Protein AF-A0A7S2NNR1-F1 (afdb_monomer)

Sequence (194 aa):
HLSPTRCEIALSDMRTTMRLRQFARAMSTKPAVKPACPNFSSGPCAKRPGYSLEGLKDAPLGRSHRAKVGKAKLSGAIDQTRALLETNGLPSDYLIGIVPASDTGAVEMAMWSLLGPKPVTVVHFEAFGTDWHTDITKQLKLTDVTELKGDYGVLPDLDKIDWSNDVVFTYNGTTAGVRCPASWSPPADRTGLA

pLDDT: mean 87.61, std 19.36, range [28.7, 98.62]

Foldseek 3Di:
DDDDDDDDDDPPDPPVVVPVPPVPPPPPPDPPDDDPDPFPDPPPGDDDPPDDCVVCPLPPPPDDCPDPSNVVVVVVVQVVVCVVCVVVPDDPPDGDDDDPDPPVVVVVVCCVPPPDPFAEEQFDQADPSVVVVCCVCPVVVRPRYHYQYDHNLGGGDPVPDDLQHAYHYDQARPRRRDGDPPPDDPDPPRNHHD

Mean predicted aligned error: 9.46 Å

Nearest PDB structures (foldseek):
  2fyf-assembly1_B  TM=8.161E-01  e=1.064E-02  Mycobacterium tuberculosis H37Rv
  5t4q-assembly1_D  TM=4.978E-01  e=5.416E+00  Escherichia coli
  8p6f-assembly1_A  TM=2.565E-01  e=8.531E+00  Flavobacterium johnsoniae

InterPro domains:
  IPR015421 Pyridoxal phosphate-dependent transferase, major domain [G3DSA:3.40.640.10] (51-191)
  IPR015424 Pyridoxal phosphate-dependent transferase [SSF53383] (35-182)

Radius of gyration: 25.13 Å; Cα contacts (8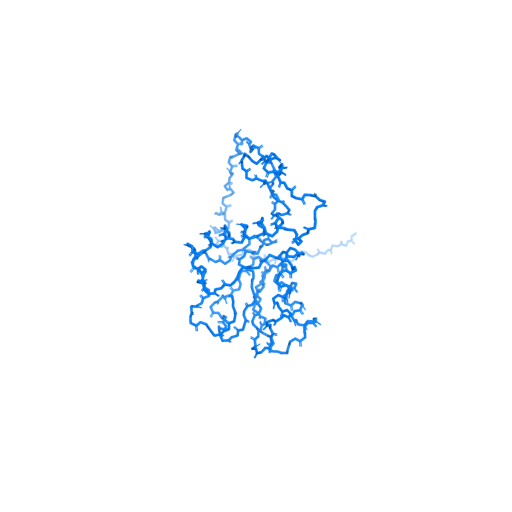 Å, |Δi|>4): 177; chains: 1; bounding box: 56×39×82 Å

Structure (mmCIF, N/CA/C/O backbone):
data_AF-A0A7S2NNR1-F1
#
_entry.id   AF-A0A7S2NNR1-F1
#
loop_
_atom_site.group_PDB
_atom_site.id
_atom_site.type_symbol
_atom_site.label_atom_id
_atom_site.label_alt_id
_atom_site.label_comp_id
_atom_site.label_asym_id
_atom_site.label_entity_id
_atom_site.label_seq_id
_atom_site.pdbx_PDB_ins_code
_atom_site.Cartn_x
_atom_site.Cartn_y
_atom_site.Cartn_z
_atom_site.occupancy
_atom_site.B_iso_or_equiv
_atom_site.auth_seq_id
_atom_site.auth_comp_id
_atom_site.auth_asym_id
_atom_site.auth_atom_id
_atom_site.pdbx_PDB_model_num
ATOM 1 N N . HIS A 1 1 ? 38.189 7.801 52.717 1.00 40.22 1 HIS A N 1
ATOM 2 C CA . HIS A 1 1 ? 37.258 6.884 53.399 1.00 40.22 1 HIS A CA 1
ATOM 3 C C . HIS A 1 1 ? 35.839 7.357 53.174 1.00 40.22 1 HIS A C 1
ATOM 5 O O . HIS A 1 1 ? 35.490 8.361 53.763 1.00 40.22 1 HIS A O 1
ATOM 11 N N . LEU A 1 2 ? 35.068 6.674 52.328 1.00 30.20 2 LEU A N 1
ATOM 12 C CA . LEU A 1 2 ? 33.602 6.615 52.351 1.00 30.20 2 LEU A CA 1
ATOM 13 C C . LEU A 1 2 ? 33.228 5.385 51.507 1.00 30.20 2 LEU A C 1
ATOM 15 O O . LEU A 1 2 ? 33.624 5.283 50.349 1.00 30.20 2 LEU A O 1
ATOM 19 N N . SER A 1 3 ? 32.566 4.420 52.137 1.00 35.34 3 SER A N 1
ATOM 20 C CA . SER A 1 3 ? 32.086 3.167 51.548 1.00 35.34 3 SER A CA 1
ATOM 21 C C . SER A 1 3 ? 30.563 3.239 51.445 1.00 35.34 3 SER A C 1
ATOM 23 O O . SER A 1 3 ? 29.951 3.695 52.413 1.00 35.34 3 SER A O 1
ATOM 25 N N . PRO A 1 4 ? 29.946 2.694 50.387 1.00 38.25 4 PRO A N 1
ATOM 26 C CA . PRO A 1 4 ? 28.565 2.251 50.435 1.00 38.25 4 PRO A CA 1
ATOM 27 C C . PRO A 1 4 ? 28.487 0.716 50.367 1.00 38.25 4 PRO A C 1
ATOM 29 O O . PRO A 1 4 ? 28.806 0.082 49.365 1.00 38.25 4 PRO A O 1
ATOM 32 N N . THR A 1 5 ? 28.095 0.149 51.504 1.00 34.19 5 THR A N 1
ATOM 33 C CA . THR A 1 5 ? 27.099 -0.915 51.695 1.00 34.19 5 THR A CA 1
ATOM 34 C C . THR A 1 5 ? 26.844 -1.876 50.521 1.00 34.19 5 THR A C 1
ATOM 36 O O . THR A 1 5 ? 26.094 -1.577 49.593 1.00 34.19 5 THR A O 1
ATOM 39 N N . ARG A 1 6 ? 27.376 -3.101 50.632 1.00 32.47 6 ARG A N 1
ATOM 40 C CA . ARG A 1 6 ? 26.821 -4.292 49.968 1.00 32.47 6 ARG A CA 1
ATOM 41 C C . ARG A 1 6 ? 25.560 -4.722 50.718 1.00 32.47 6 ARG A C 1
ATOM 43 O O . ARG A 1 6 ? 25.624 -4.960 51.919 1.00 32.47 6 ARG A O 1
ATOM 50 N N . CYS A 1 7 ? 24.449 -4.863 50.003 1.00 28.70 7 CYS A N 1
ATOM 51 C CA . CYS A 1 7 ? 23.300 -5.639 50.452 1.00 28.70 7 CYS A CA 1
ATOM 52 C C . CYS A 1 7 ? 23.275 -6.917 49.606 1.00 28.70 7 CYS A C 1
ATOM 54 O O . CYS A 1 7 ? 23.094 -6.863 48.390 1.00 28.70 7 CYS A O 1
ATOM 56 N N . GLU A 1 8 ? 23.578 -8.046 50.242 1.00 32.75 8 GLU A N 1
ATOM 57 C CA . GLU A 1 8 ? 23.447 -9.381 49.666 1.00 32.75 8 GLU A CA 1
ATOM 58 C C . GLU A 1 8 ? 21.962 -9.719 49.509 1.00 32.75 8 GLU A C 1
ATOM 60 O O . GLU A 1 8 ? 21.205 -9.668 50.476 1.00 32.75 8 GLU A O 1
ATOM 65 N N . ILE A 1 9 ? 21.550 -10.109 48.301 1.00 35.28 9 ILE A N 1
ATOM 66 C CA . ILE A 1 9 ? 20.326 -10.886 48.101 1.00 35.28 9 ILE A CA 1
ATOM 67 C C . ILE A 1 9 ? 20.762 -12.314 47.793 1.00 35.28 9 ILE A C 1
ATOM 69 O O . ILE A 1 9 ? 21.506 -12.574 46.846 1.00 35.28 9 ILE A O 1
ATOM 73 N N . ALA A 1 10 ? 20.320 -13.218 48.661 1.00 32.12 10 ALA A N 1
ATOM 74 C CA . ALA A 1 10 ? 20.617 -14.635 48.657 1.00 32.12 10 ALA A CA 1
ATOM 75 C C . ALA A 1 10 ? 20.202 -15.310 47.338 1.00 32.12 10 ALA A C 1
ATOM 77 O O . ALA A 1 10 ? 19.033 -15.316 46.951 1.00 32.12 10 ALA A O 1
ATOM 78 N N . LEU A 1 11 ? 21.172 -15.946 46.679 1.00 37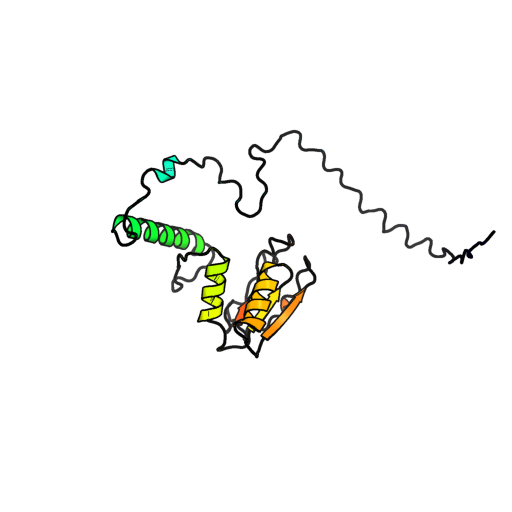.84 11 LEU A N 1
ATOM 79 C CA . LEU A 1 11 ? 20.944 -16.916 45.612 1.00 37.84 11 LEU A CA 1
ATOM 80 C C . LEU A 1 11 ? 20.417 -18.213 46.234 1.00 37.84 11 LEU A C 1
ATOM 82 O O . LEU A 1 11 ? 21.189 -19.062 46.673 1.00 37.84 11 LEU A O 1
ATOM 86 N N . SER A 1 12 ? 19.098 -18.373 46.254 1.00 42.34 12 SER A N 1
ATOM 87 C CA . SER A 1 12 ? 18.458 -19.658 46.536 1.00 42.34 12 SER A CA 1
ATOM 88 C C . SER A 1 12 ? 17.376 -19.952 45.503 1.00 42.34 12 SER A C 1
ATOM 90 O O . SER A 1 12 ? 16.194 -19.898 45.794 1.00 42.34 12 SER A O 1
ATOM 92 N N . ASP A 1 13 ? 17.795 -20.277 44.277 1.00 40.53 13 ASP A N 1
ATOM 93 C CA . ASP A 1 13 ? 17.026 -21.212 43.448 1.00 40.53 13 ASP A CA 1
ATOM 94 C C . ASP A 1 13 ? 17.911 -21.862 42.372 1.00 40.53 13 ASP A C 1
ATOM 96 O O . ASP A 1 13 ? 18.071 -21.392 41.242 1.00 40.53 13 ASP A O 1
ATOM 100 N N . MET A 1 14 ? 18.551 -22.966 42.751 1.00 44.62 14 MET A N 1
ATOM 101 C CA . MET A 1 14 ? 19.492 -23.719 41.921 1.00 44.62 14 MET A CA 1
ATOM 102 C C . MET A 1 14 ? 18.784 -24.677 40.939 1.00 44.62 14 MET A C 1
ATOM 104 O O . MET A 1 14 ? 19.370 -25.670 40.511 1.00 44.62 14 MET A O 1
ATOM 108 N N . ARG A 1 15 ? 17.516 -24.409 40.584 1.00 44.28 15 ARG A N 1
ATOM 109 C CA . ARG A 1 15 ? 16.765 -25.154 39.551 1.00 44.28 15 ARG A CA 1
ATOM 110 C C . ARG A 1 15 ? 16.333 -24.305 38.353 1.00 44.28 15 ARG A C 1
ATOM 112 O O . ARG A 1 15 ? 15.965 -24.865 37.323 1.00 44.28 15 ARG A O 1
ATOM 119 N N . THR A 1 16 ? 16.501 -22.985 38.413 1.00 41.78 16 THR A N 1
ATOM 120 C CA . THR A 1 16 ? 16.115 -22.061 37.324 1.00 41.78 16 THR A CA 1
ATOM 121 C C . THR A 1 16 ? 17.282 -21.724 36.377 1.00 41.78 16 THR A C 1
ATOM 123 O O . THR A 1 16 ? 17.090 -21.229 35.268 1.00 41.78 16 THR A O 1
ATOM 126 N N . THR A 1 17 ? 18.515 -22.096 36.728 1.00 40.12 17 THR A N 1
ATOM 127 C CA . THR A 1 17 ? 19.727 -21.864 35.914 1.00 40.12 17 THR A CA 1
ATOM 128 C C . THR A 1 17 ? 19.999 -22.921 34.834 1.00 40.12 17 THR A C 1
ATOM 130 O O . THR A 1 17 ? 20.913 -22.742 34.027 1.00 40.12 17 THR A O 1
ATOM 133 N N . MET A 1 18 ? 19.193 -23.987 34.744 1.00 38.66 18 MET A N 1
ATOM 134 C CA . MET A 1 18 ? 19.355 -25.056 33.740 1.00 38.66 18 MET A CA 1
ATOM 135 C C . MET A 1 18 ? 18.470 -24.926 32.489 1.00 38.66 18 MET A C 1
ATOM 137 O O . MET A 1 18 ? 18.577 -25.759 31.595 1.00 38.66 18 MET A O 1
ATOM 141 N N . ARG A 1 19 ? 17.643 -23.877 32.364 1.00 41.69 19 ARG A N 1
ATOM 142 C CA . ARG A 1 19 ? 16.856 -23.603 31.137 1.00 41.69 19 ARG A CA 1
ATOM 143 C C . ARG A 1 19 ? 17.275 -22.358 30.354 1.00 41.69 19 ARG A C 1
ATOM 145 O O . ARG A 1 19 ? 16.713 -22.091 29.302 1.00 41.69 19 ARG A O 1
ATOM 152 N N . LEU A 1 20 ? 18.304 -21.643 30.807 1.00 41.06 20 LEU A N 1
ATOM 153 C CA . LEU A 1 20 ? 18.882 -20.488 30.099 1.00 41.06 20 LEU A CA 1
ATOM 154 C C . LEU A 1 20 ? 20.186 -20.818 29.346 1.00 41.06 20 LEU A C 1
ATOM 156 O O . LEU A 1 20 ? 20.790 -19.940 28.739 1.00 41.06 20 LEU A O 1
ATOM 160 N N . ARG A 1 21 ? 20.620 -22.087 29.338 1.00 41.78 21 ARG A N 1
ATOM 161 C CA . ARG A 1 21 ? 21.845 -22.549 28.650 1.00 41.78 21 ARG A CA 1
ATOM 162 C C . ARG A 1 21 ? 21.606 -23.295 27.332 1.00 41.78 21 ARG A C 1
ATOM 164 O O . ARG A 1 21 ? 22.546 -23.871 26.795 1.00 41.78 21 ARG A O 1
ATOM 171 N N . GLN A 1 22 ? 20.384 -23.283 26.797 1.00 43.44 22 GLN A N 1
ATOM 172 C CA . GLN A 1 22 ? 20.046 -24.028 25.577 1.00 43.44 22 GLN A CA 1
ATOM 173 C C . GLN A 1 22 ? 19.508 -23.158 24.435 1.00 43.44 22 GLN A C 1
ATOM 175 O O . GLN A 1 22 ? 18.863 -23.657 23.527 1.00 43.44 22 GLN A O 1
ATOM 180 N N . PHE A 1 23 ? 19.865 -21.874 24.405 1.00 47.47 23 PHE A N 1
ATOM 181 C CA . PHE A 1 23 ? 20.085 -21.203 23.124 1.00 47.47 23 PHE A CA 1
ATOM 182 C C . PHE A 1 23 ? 21.564 -21.349 22.795 1.00 47.47 23 PHE A C 1
ATOM 184 O O . PHE A 1 23 ? 22.354 -20.409 22.885 1.00 47.47 23 PHE A O 1
ATOM 191 N N . ALA A 1 24 ? 21.958 -22.587 22.485 1.00 48.81 24 ALA A N 1
ATOM 192 C CA . ALA A 1 24 ? 23.220 -22.826 21.818 1.00 48.81 24 ALA A CA 1
ATOM 193 C C . ALA A 1 24 ? 23.221 -21.931 20.579 1.00 48.81 24 ALA A C 1
ATOM 195 O O . ALA A 1 24 ? 22.395 -22.090 19.682 1.00 48.81 24 ALA A O 1
ATOM 196 N N . ARG A 1 25 ? 24.120 -20.948 20.586 1.00 49.81 25 ARG A N 1
ATOM 197 C CA . ARG A 1 25 ? 24.545 -20.175 19.428 1.00 49.81 25 ARG A CA 1
ATOM 198 C C . ARG A 1 25 ? 24.821 -21.190 18.326 1.00 49.81 25 ARG A C 1
ATOM 200 O O . ARG A 1 25 ? 25.885 -21.805 18.324 1.00 49.81 25 ARG A O 1
ATOM 207 N N . ALA A 1 26 ? 23.854 -21.418 17.442 1.00 55.38 26 ALA A N 1
ATOM 208 C CA . ALA A 1 26 ? 24.098 -22.138 16.211 1.00 55.38 26 ALA A CA 1
ATOM 209 C C . ALA A 1 26 ? 25.140 -21.289 15.488 1.00 55.38 26 ALA A C 1
ATOM 211 O O . ALA A 1 26 ? 24.827 -20.239 14.926 1.00 55.38 26 ALA A O 1
ATOM 212 N N . MET A 1 27 ? 26.412 -21.665 15.620 1.00 54.66 27 MET A N 1
ATOM 213 C CA . MET A 1 27 ? 27.475 -21.098 14.816 1.00 54.66 27 MET A CA 1
ATOM 214 C C . MET A 1 27 ? 27.188 -21.569 13.400 1.00 54.66 27 MET A C 1
ATOM 216 O O . MET A 1 27 ? 27.673 -22.613 12.976 1.00 54.66 27 MET A O 1
ATOM 220 N N . SER A 1 28 ? 26.329 -20.829 12.700 1.00 68.25 28 SER A N 1
ATOM 221 C CA . SER A 1 28 ? 26.152 -20.977 11.269 1.00 68.25 28 SER A CA 1
ATOM 222 C C . SER A 1 28 ? 27.544 -20.860 10.673 1.00 68.25 28 SER A C 1
ATOM 224 O O . SER A 1 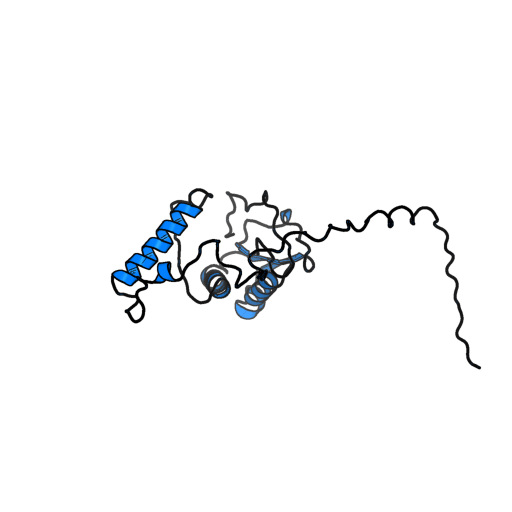28 ? 28.167 -19.797 10.744 1.00 68.25 28 SER A O 1
ATOM 226 N N . THR A 1 29 ? 28.068 -21.967 10.152 1.00 81.50 29 THR A N 1
ATOM 227 C CA . THR A 1 29 ? 29.344 -21.973 9.447 1.00 81.50 29 THR A CA 1
ATOM 228 C C . THR A 1 29 ? 29.270 -20.901 8.374 1.00 81.50 29 THR A C 1
ATOM 230 O O . THR A 1 29 ? 28.302 -20.865 7.608 1.00 81.50 29 THR A O 1
ATOM 233 N N . LYS A 1 30 ? 30.251 -19.993 8.352 1.00 83.56 30 LYS A N 1
ATOM 234 C CA . LYS A 1 30 ? 30.307 -18.934 7.345 1.00 83.56 30 LYS A CA 1
ATOM 235 C C . LYS A 1 30 ? 30.158 -19.583 5.963 1.00 83.56 30 LYS A C 1
ATOM 237 O O . LYS A 1 30 ? 30.928 -20.503 5.677 1.00 83.56 30 LYS A O 1
ATOM 242 N N . PRO A 1 31 ? 29.214 -19.132 5.117 1.00 85.62 31 PRO A N 1
ATOM 243 C CA . PRO A 1 31 ? 29.076 -19.676 3.776 1.00 85.62 31 PRO A CA 1
ATOM 244 C C . PRO A 1 31 ? 30.421 -19.626 3.046 1.00 85.62 31 PRO A C 1
ATOM 246 O O . PRO A 1 31 ? 31.052 -18.568 2.971 1.00 85.62 31 PRO A O 1
ATOM 249 N N . ALA A 1 32 ? 30.874 -20.773 2.537 1.00 92.44 32 ALA A N 1
ATOM 250 C CA . ALA A 1 32 ? 32.116 -20.856 1.766 1.00 92.44 32 ALA A CA 1
ATOM 251 C C . ALA A 1 32 ? 31.996 -20.105 0.427 1.00 92.44 32 ALA A C 1
ATOM 253 O O . ALA A 1 32 ? 32.984 -19.598 -0.101 1.00 92.44 32 ALA A O 1
ATOM 254 N N . VAL A 1 33 ? 30.770 -19.997 -0.093 1.00 92.44 33 VAL A N 1
ATOM 255 C CA . VAL A 1 33 ? 30.440 -19.308 -1.341 1.00 92.44 33 VAL A CA 1
ATOM 256 C C . VAL A 1 33 ? 29.853 -17.938 -1.023 1.00 92.44 33 VAL A C 1
ATOM 258 O O . VAL A 1 33 ? 28.894 -17.818 -0.259 1.00 92.44 33 VAL A O 1
ATOM 261 N N . LYS A 1 34 ? 30.434 -16.891 -1.615 1.00 91.25 34 LYS A N 1
ATOM 262 C CA . LYS A 1 34 ? 29.883 -15.537 -1.535 1.00 91.25 34 LYS A CA 1
ATOM 263 C C . LYS A 1 34 ? 28.648 -15.409 -2.438 1.00 91.25 34 LYS A C 1
ATOM 265 O O . LYS A 1 34 ? 28.621 -16.011 -3.510 1.00 91.25 34 LYS A O 1
ATOM 270 N N . PRO A 1 35 ? 27.659 -14.590 -2.051 1.00 90.69 35 PRO A N 1
ATOM 271 C CA . PRO A 1 35 ? 26.533 -14.260 -2.917 1.00 90.69 35 PRO A CA 1
ATOM 272 C C . PRO A 1 35 ? 27.028 -13.554 -4.188 1.00 90.69 35 PRO A C 1
ATOM 274 O O . PRO A 1 35 ? 27.923 -12.711 -4.124 1.00 90.69 35 PRO A O 1
ATOM 277 N N . ALA A 1 36 ? 26.416 -13.861 -5.334 1.00 91.44 36 ALA A N 1
ATOM 278 C CA . ALA A 1 36 ? 26.745 -13.212 -6.607 1.00 91.44 36 ALA A CA 1
ATOM 279 C C . ALA A 1 36 ? 26.405 -11.707 -6.613 1.00 91.44 36 ALA A C 1
ATOM 281 O O . ALA A 1 36 ? 27.041 -10.929 -7.318 1.00 91.44 36 ALA A O 1
ATOM 282 N N . CYS A 1 37 ? 25.422 -11.290 -5.808 1.00 91.44 37 CYS A N 1
ATOM 283 C CA . CYS A 1 37 ? 25.040 -9.897 -5.604 1.00 91.44 37 CYS A CA 1
ATOM 284 C C . CYS A 1 37 ? 24.921 -9.620 -4.094 1.00 91.44 37 CYS A C 1
ATOM 286 O O . CYS A 1 37 ? 24.098 -10.261 -3.441 1.00 91.44 37 CYS A O 1
ATOM 288 N N . PRO A 1 38 ? 25.712 -8.693 -3.519 1.00 91.44 38 PRO A N 1
ATOM 289 C CA . PRO A 1 38 ? 25.688 -8.394 -2.085 1.00 91.44 38 PRO A CA 1
ATOM 290 C C . PRO A 1 38 ? 24.636 -7.336 -1.686 1.00 91.44 38 PRO A C 1
ATOM 292 O O . PRO A 1 38 ? 24.727 -6.763 -0.603 1.00 91.44 38 PRO A O 1
ATOM 295 N N . ASN A 1 39 ? 23.656 -7.040 -2.546 1.00 94.25 39 ASN A N 1
ATOM 296 C CA . ASN A 1 39 ? 22.649 -6.004 -2.299 1.00 94.25 39 ASN A CA 1
ATOM 297 C C . ASN A 1 39 ? 21.438 -6.595 -1.560 1.00 94.25 39 ASN A C 1
ATOM 299 O O . ASN A 1 39 ? 20.517 -7.114 -2.190 1.00 94.25 39 ASN A O 1
ATOM 303 N N . PHE A 1 40 ? 21.448 -6.502 -0.228 1.00 92.81 40 PHE A N 1
ATOM 304 C CA . PHE A 1 40 ? 20.441 -7.093 0.670 1.00 92.81 40 PHE A CA 1
ATOM 305 C C . PHE A 1 40 ? 19.399 -6.102 1.209 1.00 92.81 40 PHE A C 1
ATOM 307 O O . PHE A 1 40 ? 18.702 -6.405 2.173 1.00 92.81 40 PHE A O 1
ATOM 314 N N . SER A 1 41 ? 19.304 -4.903 0.637 1.00 94.56 41 SER A N 1
ATOM 315 C CA . SER A 1 41 ? 18.305 -3.912 1.039 1.00 94.56 41 SER A CA 1
ATOM 316 C C . SER A 1 41 ? 16.886 -4.361 0.679 1.00 94.56 41 SER A C 1
ATOM 318 O O . SER A 1 41 ? 16.659 -4.968 -0.368 1.00 94.56 41 SER A O 1
ATOM 320 N N . SER A 1 42 ? 15.917 -3.997 1.520 1.00 91.75 42 SER A N 1
ATOM 321 C CA . SER A 1 42 ? 14.494 -4.316 1.326 1.00 91.75 42 SER A CA 1
ATOM 322 C C . SER A 1 42 ? 13.767 -3.372 0.357 1.00 91.75 42 SER A C 1
ATOM 324 O O . SER A 1 42 ? 12.584 -3.555 0.099 1.00 91.75 42 SER A O 1
ATOM 326 N N . GLY A 1 43 ? 14.455 -2.366 -0.191 1.00 90.62 43 GLY A N 1
ATOM 327 C CA . GLY A 1 43 ? 13.877 -1.384 -1.108 1.00 90.62 43 GLY A CA 1
ATOM 328 C C . GLY A 1 43 ? 14.742 -0.122 -1.231 1.00 90.62 43 GLY A C 1
ATOM 329 O O . GLY A 1 43 ? 14.990 0.525 -0.217 1.00 90.62 43 GLY A O 1
ATOM 330 N N . PRO A 1 44 ? 15.213 0.252 -2.438 1.00 93.69 44 PRO A N 1
ATOM 331 C CA . PRO A 1 44 ? 15.353 -0.597 -3.626 1.00 93.69 44 PRO A CA 1
ATOM 332 C C . PRO A 1 44 ? 16.158 -1.871 -3.320 1.00 93.69 44 PRO A C 1
ATOM 334 O O . PRO A 1 44 ? 17.017 -1.851 -2.446 1.00 93.69 44 PRO A O 1
ATOM 337 N N . CYS A 1 45 ? 15.908 -2.968 -4.036 1.00 93.19 45 CYS A N 1
ATOM 338 C CA . CYS A 1 45 ? 16.585 -4.258 -3.843 1.00 93.19 45 CYS A CA 1
ATOM 339 C C . CYS A 1 45 ? 17.268 -4.752 -5.133 1.00 93.19 45 CYS A C 1
ATOM 341 O O . CYS A 1 45 ? 17.140 -4.141 -6.202 1.00 93.19 45 CYS A O 1
ATOM 343 N N . ALA A 1 46 ? 18.021 -5.855 -5.038 1.00 95.00 46 ALA A N 1
ATOM 344 C CA . ALA A 1 46 ? 18.656 -6.482 -6.195 1.00 95.00 46 ALA A CA 1
ATOM 345 C C . ALA A 1 46 ? 17.624 -6.807 -7.293 1.00 95.00 46 ALA A C 1
ATOM 347 O O . ALA A 1 46 ? 16.561 -7.368 -7.032 1.00 95.00 46 ALA A O 1
ATOM 348 N N . LYS A 1 47 ? 17.940 -6.471 -8.550 1.00 93.38 47 LYS A N 1
ATOM 349 C CA . LYS A 1 47 ? 17.111 -6.876 -9.695 1.00 93.38 47 LYS A CA 1
ATOM 350 C C . LYS A 1 47 ? 17.174 -8.396 -9.881 1.00 93.38 47 LYS A C 1
ATOM 352 O O . LYS A 1 47 ? 18.148 -9.035 -9.488 1.00 93.38 47 LYS A O 1
ATOM 357 N N . ARG A 1 48 ? 16.148 -8.963 -10.529 1.00 93.06 48 ARG A N 1
ATOM 358 C CA . ARG A 1 48 ? 16.112 -10.394 -10.872 1.00 93.06 48 ARG A CA 1
ATOM 359 C C . ARG A 1 48 ? 17.376 -10.818 -11.647 1.00 93.06 48 ARG A C 1
ATOM 361 O O . ARG A 1 48 ? 17.885 -10.013 -12.436 1.00 93.06 48 ARG A O 1
ATOM 368 N N . PRO A 1 49 ? 17.850 -12.067 -11.500 1.00 92.75 49 PRO A N 1
ATOM 369 C CA . PRO A 1 49 ? 18.935 -12.594 -12.324 1.00 92.75 49 PRO A CA 1
ATOM 370 C C . PRO A 1 49 ? 18.671 -12.396 -13.825 1.00 92.75 49 PRO A C 1
ATOM 372 O O . PRO A 1 49 ? 17.542 -12.553 -14.291 1.00 92.75 49 PRO A O 1
ATOM 375 N N . GLY A 1 50 ? 19.706 -12.014 -14.577 1.00 92.38 50 GLY A N 1
ATOM 376 C CA . GLY A 1 50 ? 19.601 -11.756 -16.019 1.00 92.38 50 GLY A CA 1
ATOM 377 C C . GLY A 1 50 ? 18.927 -10.431 -16.404 1.00 92.38 50 GLY A C 1
ATOM 378 O O . GLY A 1 50 ? 18.660 -10.208 -17.582 1.00 92.38 50 GLY A O 1
ATOM 379 N N . TYR A 1 51 ? 18.639 -9.537 -15.451 1.00 93.56 51 TYR A N 1
ATOM 380 C CA . TYR A 1 51 ? 18.165 -8.189 -15.772 1.00 93.56 51 TYR A CA 1
ATOM 381 C C . TYR A 1 51 ? 19.180 -7.429 -16.648 1.00 93.56 51 TYR A C 1
ATOM 383 O O . TYR A 1 51 ? 20.366 -7.380 -16.330 1.00 93.56 51 TYR A O 1
ATOM 391 N N . SER A 1 52 ? 18.699 -6.798 -17.723 1.00 94.81 52 SER A N 1
ATOM 392 C CA . SER A 1 52 ? 19.493 -5.986 -18.653 1.00 94.81 52 SER A CA 1
ATOM 393 C C . SER A 1 52 ? 18.726 -4.731 -19.070 1.00 94.81 52 SER A C 1
ATOM 395 O O . SER A 1 52 ? 17.498 -4.761 -19.201 1.00 94.81 52 SER A O 1
ATOM 397 N N . LEU A 1 53 ? 19.453 -3.636 -19.315 1.00 95.56 53 LEU A N 1
ATOM 398 C CA . LEU A 1 53 ? 18.891 -2.387 -19.841 1.00 95.56 53 LEU A CA 1
ATOM 399 C C . LEU A 1 53 ? 18.390 -2.521 -21.282 1.00 95.56 53 LEU A C 1
ATOM 401 O O . LEU A 1 53 ? 17.552 -1.727 -21.695 1.00 95.56 53 LEU A O 1
ATOM 405 N N . GLU A 1 54 ? 18.803 -3.560 -22.010 1.00 95.81 54 GLU A N 1
ATOM 406 C CA . GLU A 1 54 ? 18.270 -3.876 -23.342 1.00 95.81 54 GLU A CA 1
ATOM 407 C C . GLU A 1 54 ? 16.744 -4.049 -23.336 1.00 95.81 54 GLU A C 1
ATOM 409 O O . GLU A 1 54 ? 16.069 -3.718 -24.309 1.00 95.81 54 GLU A O 1
ATOM 414 N N . GLY A 1 55 ? 16.164 -4.487 -22.210 1.00 91.62 55 GLY A N 1
ATOM 415 C CA . GLY A 1 55 ? 14.709 -4.555 -22.041 1.00 91.62 55 GLY A CA 1
ATOM 416 C C . GLY A 1 55 ? 14.007 -3.188 -22.075 1.00 91.62 55 GLY A C 1
ATOM 417 O O . GLY A 1 55 ? 12.787 -3.130 -22.209 1.00 91.62 55 GLY A O 1
ATOM 418 N N . LEU A 1 56 ? 14.759 -2.089 -21.965 1.00 93.62 56 LEU A N 1
ATOM 419 C CA . LEU A 1 56 ? 14.261 -0.714 -22.001 1.00 93.62 56 LEU A CA 1
ATOM 420 C C . LEU A 1 56 ? 14.484 -0.026 -23.356 1.00 93.62 56 LEU A C 1
ATOM 422 O O . LEU A 1 56 ? 14.091 1.129 -23.497 1.00 93.62 56 LEU A O 1
ATOM 426 N N . LYS A 1 57 ? 15.061 -0.705 -24.359 1.00 94.81 57 LYS A N 1
ATOM 427 C CA . LYS A 1 57 ? 15.374 -0.105 -25.672 1.00 94.81 57 LYS A CA 1
ATOM 428 C C . LYS A 1 57 ? 14.160 0.524 -26.369 1.00 94.81 57 LYS A C 1
ATOM 430 O O . LYS A 1 57 ? 14.274 1.569 -26.995 1.00 94.81 57 LYS A O 1
ATOM 435 N N . ASP A 1 58 ? 12.981 -0.073 -26.183 1.00 92.75 58 ASP A N 1
ATOM 436 C CA . ASP A 1 58 ? 11.718 0.389 -26.768 1.00 92.75 58 ASP A CA 1
ATOM 437 C C . ASP A 1 58 ? 10.919 1.276 -25.795 1.00 92.75 58 ASP A C 1
ATOM 439 O O . ASP A 1 58 ? 9.691 1.376 -25.895 1.00 92.75 58 ASP A O 1
ATOM 443 N N . ALA A 1 59 ? 11.555 1.845 -24.766 1.00 94.56 59 ALA A N 1
ATOM 444 C CA . ALA A 1 59 ? 10.891 2.748 -23.833 1.00 94.56 59 ALA A CA 1
ATOM 445 C C . ALA A 1 59 ? 10.464 4.043 -24.557 1.00 94.56 59 ALA A C 1
ATOM 447 O O . ALA A 1 59 ? 11.268 4.644 -25.268 1.00 94.56 59 ALA A O 1
ATOM 448 N N . PRO A 1 60 ? 9.220 4.526 -24.371 1.00 95.00 60 PRO A N 1
ATOM 449 C CA . PRO A 1 60 ? 8.712 5.721 -25.043 1.00 95.00 60 PRO A CA 1
ATOM 450 C C . PRO A 1 60 ? 9.209 7.004 -24.351 1.00 95.00 60 PRO A C 1
ATOM 452 O O . PRO A 1 60 ? 8.415 7.860 -23.958 1.00 95.00 60 PRO A O 1
ATOM 455 N N . LEU A 1 61 ? 10.526 7.127 -24.167 1.00 94.62 61 LEU A N 1
ATOM 456 C CA . LEU A 1 61 ? 11.159 8.270 -23.510 1.00 94.62 61 LEU A CA 1
ATOM 457 C C . LEU A 1 61 ? 10.905 9.557 -24.307 1.00 94.62 61 LEU A C 1
ATOM 459 O O . LEU A 1 61 ? 10.905 9.555 -25.537 1.00 94.62 61 LEU A O 1
ATOM 463 N N . GLY A 1 62 ? 10.639 10.659 -23.601 1.00 95.00 62 GLY A N 1
ATOM 464 C CA . GLY A 1 62 ? 10.352 11.961 -24.219 1.00 95.00 62 GLY A CA 1
ATOM 465 C C . GLY A 1 62 ? 9.037 12.029 -25.012 1.00 95.00 62 GLY A C 1
ATOM 466 O O . GLY A 1 62 ? 8.775 13.024 -25.685 1.00 95.00 62 GLY A O 1
ATOM 467 N N . ARG A 1 63 ? 8.190 10.992 -24.963 1.00 95.12 63 ARG A N 1
ATOM 468 C CA . ARG A 1 63 ? 6.877 10.979 -25.623 1.00 95.12 63 ARG A CA 1
ATOM 469 C C . ARG A 1 63 ? 5.773 11.350 -24.641 1.00 95.12 63 ARG A C 1
ATOM 471 O O . ARG A 1 63 ? 5.859 11.095 -23.444 1.00 95.12 63 ARG A O 1
ATOM 478 N N . SER A 1 64 ? 4.682 11.903 -25.171 1.00 95.00 64 SER A N 1
ATOM 479 C CA . SER A 1 64 ? 3.469 12.122 -24.379 1.00 95.00 64 SER A CA 1
ATOM 480 C C . SER A 1 64 ? 2.943 10.797 -23.820 1.00 95.00 64 SER A C 1
ATOM 482 O O . SER A 1 64 ? 2.749 9.844 -24.577 1.00 95.00 64 SER A O 1
ATOM 484 N N . HIS A 1 65 ? 2.612 10.763 -22.527 1.00 90.81 65 HIS A N 1
ATOM 485 C CA . HIS A 1 65 ? 1.962 9.612 -21.887 1.00 90.81 65 HIS A CA 1
ATOM 486 C C . HIS A 1 65 ? 0.593 9.277 -22.512 1.00 90.81 65 HIS A C 1
ATOM 488 O O . HIS A 1 65 ? 0.135 8.141 -22.436 1.00 90.81 65 HIS A O 1
ATOM 494 N N . ARG A 1 66 ? -0.051 10.242 -23.188 1.00 94.94 66 ARG A N 1
ATOM 495 C CA . ARG A 1 66 ? -1.319 10.031 -23.908 1.00 94.94 66 ARG A CA 1
ATOM 496 C C . ARG A 1 66 ? -1.141 9.371 -25.277 1.00 94.94 66 ARG A C 1
ATOM 498 O O . ARG A 1 66 ? -2.138 8.975 -25.882 1.00 94.94 66 ARG A O 1
ATOM 505 N N . ALA A 1 67 ? 0.089 9.266 -25.783 1.00 96.81 67 ALA A N 1
ATOM 506 C CA . ALA A 1 67 ? 0.362 8.642 -27.071 1.00 96.81 67 ALA A CA 1
ATOM 507 C C . ALA A 1 67 ? 0.015 7.146 -27.047 1.00 96.81 67 ALA A C 1
ATOM 509 O O . ALA A 1 67 ? 0.168 6.478 -26.022 1.00 96.81 67 ALA A O 1
ATOM 510 N N . LYS A 1 68 ? -0.381 6.604 -28.208 1.00 97.00 68 LYS A N 1
ATOM 511 C CA . LYS A 1 68 ? -0.758 5.187 -28.370 1.00 97.00 68 LYS A CA 1
ATOM 512 C C . LYS A 1 68 ? 0.292 4.231 -27.792 1.00 97.00 68 LYS A C 1
ATOM 514 O O . LYS A 1 68 ? -0.070 3.280 -27.114 1.00 97.00 68 LYS A O 1
ATOM 519 N N . VAL A 1 69 ? 1.579 4.522 -28.000 1.00 96.12 69 VAL A N 1
ATOM 520 C CA . VAL A 1 69 ? 2.691 3.703 -27.486 1.00 96.12 69 VAL A CA 1
ATOM 521 C C . VAL A 1 69 ? 2.762 3.671 -25.953 1.00 96.12 69 VAL A C 1
ATOM 523 O O . VAL A 1 69 ? 2.976 2.607 -25.382 1.00 96.12 69 VAL A O 1
ATOM 526 N N . GLY A 1 70 ? 2.540 4.803 -25.275 1.00 95.06 70 GLY A N 1
ATOM 527 C CA . GLY A 1 70 ? 2.546 4.874 -23.810 1.00 95.06 70 GLY A CA 1
ATOM 528 C C . GLY A 1 70 ? 1.344 4.147 -23.212 1.00 95.06 70 GLY A C 1
ATOM 529 O O . GLY A 1 70 ? 1.509 3.300 -22.337 1.00 95.06 70 GLY A O 1
ATOM 530 N N . LYS A 1 71 ? 0.149 4.398 -23.766 1.00 96.00 71 LYS A N 1
ATOM 531 C CA . LYS A 1 71 ? -1.087 3.698 -23.381 1.00 96.00 71 LYS A CA 1
ATOM 532 C C . LYS A 1 71 ? -0.969 2.182 -23.548 1.00 96.00 71 LYS A C 1
ATOM 534 O O . LYS A 1 71 ? -1.348 1.449 -22.644 1.00 96.00 71 LYS A O 1
ATOM 539 N N . ALA A 1 72 ? -0.402 1.720 -24.665 1.00 96.12 72 ALA A N 1
ATOM 540 C CA . ALA A 1 72 ? -0.211 0.295 -24.921 1.00 96.12 72 ALA A CA 1
ATOM 541 C C . ALA A 1 72 ? 0.723 -0.365 -23.892 1.00 96.12 72 ALA A C 1
ATOM 543 O O . ALA A 1 72 ? 0.430 -1.462 -23.429 1.00 96.12 72 ALA A O 1
ATOM 544 N N . LYS A 1 73 ? 1.814 0.304 -23.484 1.00 95.38 73 LYS A N 1
ATOM 545 C CA . LYS A 1 73 ? 2.710 -0.235 -22.446 1.00 95.38 73 LYS A CA 1
ATOM 546 C C . LYS A 1 73 ? 2.062 -0.283 -21.063 1.00 95.38 73 LYS A C 1
ATOM 548 O O . LYS A 1 73 ? 2.258 -1.265 -20.357 1.00 95.38 73 LYS A O 1
ATOM 553 N N . LEU A 1 74 ? 1.293 0.742 -20.690 1.00 95.75 74 LEU A N 1
ATOM 554 C CA . LEU A 1 74 ? 0.555 0.748 -19.422 1.00 95.75 74 LEU A CA 1
ATOM 555 C C . LEU A 1 74 ? -0.516 -0.349 -19.391 1.00 95.75 74 LEU A C 1
ATOM 557 O O . LEU A 1 74 ? -0.578 -1.088 -18.415 1.00 95.75 74 LEU A O 1
ATOM 561 N N . SER A 1 75 ? -1.288 -0.503 -20.474 1.00 96.75 75 SER A N 1
ATOM 562 C CA . SER A 1 75 ? -2.252 -1.604 -20.615 1.00 96.75 75 SER A CA 1
ATOM 563 C C . SER A 1 75 ? -1.561 -2.955 -20.467 1.00 96.75 75 SER A C 1
ATOM 565 O O . SER A 1 75 ? -1.956 -3.742 -19.623 1.00 96.75 75 SER A O 1
ATOM 567 N N . GLY A 1 76 ? -0.459 -3.183 -21.191 1.00 96.94 76 GLY A N 1
ATOM 568 C CA . GLY A 1 76 ? 0.276 -4.444 -21.097 1.00 96.94 76 GLY A CA 1
ATOM 569 C C . GLY A 1 76 ? 0.785 -4.751 -19.686 1.00 96.94 76 GLY A C 1
ATOM 570 O O . GLY A 1 76 ? 0.731 -5.900 -19.263 1.00 96.94 76 GLY A O 1
ATOM 571 N N . ALA A 1 77 ? 1.235 -3.742 -18.931 1.00 96.69 77 ALA A N 1
ATOM 572 C CA . ALA A 1 77 ? 1.639 -3.930 -17.537 1.00 96.69 77 ALA A CA 1
ATOM 573 C C . ALA A 1 77 ? 0.448 -4.311 -16.637 1.00 96.69 77 ALA A C 1
ATOM 575 O O . ALA A 1 77 ? 0.576 -5.199 -15.792 1.00 96.69 77 ALA A O 1
ATOM 576 N N . ILE A 1 78 ? -0.713 -3.681 -16.842 1.00 97.88 78 ILE A N 1
ATOM 577 C CA . ILE A 1 78 ? -1.963 -4.006 -16.141 1.00 97.88 78 ILE A CA 1
ATOM 578 C C . ILE A 1 78 ? -2.409 -5.437 -16.468 1.00 97.88 78 ILE A C 1
ATOM 580 O O . ILE A 1 78 ? -2.681 -6.212 -15.553 1.00 97.88 78 ILE A O 1
ATOM 584 N N . ASP A 1 79 ? -2.413 -5.812 -17.746 1.00 97.88 79 ASP A N 1
ATOM 585 C CA . ASP A 1 79 ? -2.835 -7.133 -18.220 1.00 97.88 79 ASP A CA 1
ATOM 586 C C . ASP A 1 79 ? -1.923 -8.243 -17.673 1.00 97.88 79 ASP A C 1
ATOM 588 O O . ASP A 1 79 ? -2.395 -9.270 -17.190 1.00 97.88 79 ASP A O 1
ATOM 592 N N . GLN A 1 80 ? -0.605 -8.016 -17.669 1.00 97.62 80 GLN A N 1
ATOM 593 C CA . GLN A 1 80 ? 0.366 -8.941 -17.074 1.00 97.62 80 GLN A CA 1
ATOM 594 C C . GLN A 1 80 ? 0.194 -9.067 -15.557 1.00 97.62 80 GLN A C 1
ATOM 596 O O . GLN A 1 80 ? 0.320 -10.164 -15.013 1.00 97.62 80 GLN A O 1
ATOM 601 N N . THR A 1 81 ? -0.111 -7.958 -14.878 1.00 97.56 81 THR A N 1
ATOM 602 C CA . THR A 1 81 ? -0.389 -7.961 -13.436 1.00 97.56 81 THR A CA 1
ATOM 603 C C . THR A 1 81 ? -1.662 -8.749 -13.143 1.00 97.56 81 THR A C 1
ATOM 605 O O . THR A 1 81 ? -1.658 -9.583 -12.241 1.00 97.56 81 THR A O 1
ATOM 608 N N . ARG A 1 82 ? -2.723 -8.569 -13.943 1.00 97.69 82 ARG A N 1
ATOM 609 C CA . ARG A 1 82 ? -3.948 -9.371 -13.835 1.00 97.69 82 ARG A CA 1
ATOM 610 C C . ARG A 1 82 ? -3.666 -10.852 -14.016 1.00 97.69 82 ARG A C 1
ATOM 612 O O . ARG A 1 82 ? -4.031 -11.624 -13.143 1.00 97.69 82 ARG A O 1
ATOM 619 N N . ALA A 1 83 ? -2.989 -11.233 -15.098 1.00 97.50 83 ALA A N 1
ATOM 620 C CA . ALA A 1 83 ? -2.698 -12.636 -15.385 1.00 97.50 83 ALA A CA 1
ATOM 621 C C . ALA A 1 83 ? -1.936 -13.315 -14.234 1.00 97.50 83 ALA A C 1
ATOM 623 O O . ALA A 1 83 ? -2.182 -14.478 -13.923 1.00 97.50 83 ALA A O 1
ATOM 624 N N . LEU A 1 84 ? -1.038 -12.580 -13.568 1.00 96.69 84 LEU A N 1
ATOM 625 C CA . LEU A 1 84 ? -0.349 -13.069 -12.378 1.00 96.69 84 LEU A CA 1
ATOM 626 C C . LEU A 1 84 ? -1.299 -13.203 -11.176 1.00 96.69 84 LEU A C 1
ATOM 628 O O . LEU A 1 84 ? -1.333 -14.252 -10.537 1.00 96.69 84 LEU A O 1
ATOM 632 N N . LEU A 1 85 ? -2.058 -12.156 -10.848 1.00 96.56 85 LEU A N 1
ATOM 633 C CA . LEU A 1 85 ? -2.852 -12.095 -9.616 1.00 96.56 85 LEU A CA 1
ATOM 634 C C . LEU A 1 85 ? -4.156 -12.899 -9.669 1.00 96.56 85 LEU A C 1
ATOM 636 O O . LEU A 1 85 ? -4.595 -13.400 -8.641 1.00 96.56 85 LEU A O 1
ATOM 640 N N . GLU A 1 86 ? -4.762 -13.065 -10.841 1.00 96.25 86 GLU A N 1
ATOM 641 C CA . GLU A 1 86 ? -5.993 -13.846 -11.019 1.00 96.25 86 GLU A CA 1
ATOM 642 C C . GLU A 1 86 ? -5.776 -15.311 -10.622 1.00 96.25 86 GLU A C 1
ATOM 644 O O . GLU A 1 86 ? -6.567 -15.882 -9.875 1.00 96.25 86 GLU A O 1
ATOM 649 N N . THR A 1 87 ? -4.620 -15.884 -10.982 1.00 95.06 87 THR A N 1
ATOM 650 C CA . THR A 1 87 ? -4.220 -17.232 -10.527 1.00 95.06 87 THR A CA 1
ATOM 651 C C . THR A 1 87 ? -3.992 -17.331 -9.013 1.00 95.06 87 THR A C 1
ATOM 653 O O . THR A 1 87 ? -3.929 -18.433 -8.475 1.00 95.06 87 THR A O 1
ATOM 656 N N . ASN A 1 88 ? -3.897 -16.188 -8.326 1.00 91.31 88 ASN A N 1
ATOM 657 C CA . ASN A 1 88 ? -3.729 -16.061 -6.880 1.00 91.31 88 ASN A CA 1
ATOM 658 C C . ASN A 1 88 ? -4.982 -15.480 -6.192 1.00 91.31 88 ASN A C 1
ATOM 660 O O . ASN A 1 88 ? -4.899 -15.035 -5.050 1.00 91.31 88 ASN A O 1
ATOM 664 N N . GLY A 1 89 ? -6.139 -15.492 -6.865 1.00 91.12 89 GLY A N 1
ATOM 665 C CA . GLY A 1 89 ? -7.427 -15.152 -6.257 1.00 91.12 89 GLY A CA 1
ATOM 666 C C . GLY A 1 89 ? -7.883 -13.700 -6.411 1.00 91.12 89 GLY A C 1
ATOM 667 O O . GLY A 1 89 ? -8.816 -13.306 -5.716 1.00 91.12 89 GLY A O 1
ATOM 668 N N . LEU A 1 90 ? -7.282 -12.900 -7.304 1.00 94.00 90 LEU A N 1
ATOM 669 C CA . LEU A 1 90 ? -7.846 -11.591 -7.663 1.00 94.00 90 LEU A CA 1
ATOM 670 C C . LEU A 1 90 ? -9.208 -11.780 -8.360 1.00 94.00 90 LEU A C 1
ATOM 672 O O . LEU A 1 90 ? -9.241 -12.415 -9.417 1.00 94.00 90 LEU A O 1
ATOM 676 N N . PRO A 1 91 ? -10.310 -11.207 -7.840 1.00 93.62 91 PRO A N 1
ATOM 677 C CA . PRO A 1 91 ? -11.614 -11.339 -8.479 1.00 93.62 91 PRO A CA 1
ATOM 678 C C . PRO A 1 91 ? -11.663 -10.681 -9.866 1.00 93.62 91 PRO A C 1
ATOM 680 O O . PRO A 1 91 ? -11.011 -9.665 -10.134 1.00 93.62 91 PRO A O 1
ATOM 683 N N . SER A 1 92 ? -12.458 -11.258 -10.768 1.00 94.56 92 SER A N 1
ATOM 684 C CA . SER A 1 92 ? -12.535 -10.825 -12.171 1.00 94.56 92 SER A CA 1
ATOM 685 C C . SER A 1 92 ? -13.089 -9.408 -12.343 1.00 94.56 92 SER A C 1
ATOM 687 O O . SER A 1 92 ? -12.777 -8.735 -13.322 1.00 94.56 92 SER A O 1
ATOM 689 N N . ASP A 1 93 ? -13.912 -8.959 -11.401 1.00 94.88 93 ASP A N 1
ATOM 690 C CA . ASP A 1 93 ? -14.567 -7.652 -11.376 1.00 94.88 93 ASP A CA 1
ATOM 691 C C . ASP A 1 93 ? -13.723 -6.552 -10.708 1.00 94.88 93 ASP A C 1
ATOM 693 O O . ASP A 1 93 ? -14.070 -5.374 -10.790 1.00 94.88 93 ASP A O 1
ATOM 697 N N . TYR A 1 94 ? -12.579 -6.893 -10.108 1.00 94.81 94 TYR A N 1
ATOM 698 C CA . TYR A 1 94 ? -11.677 -5.908 -9.508 1.00 94.81 94 TYR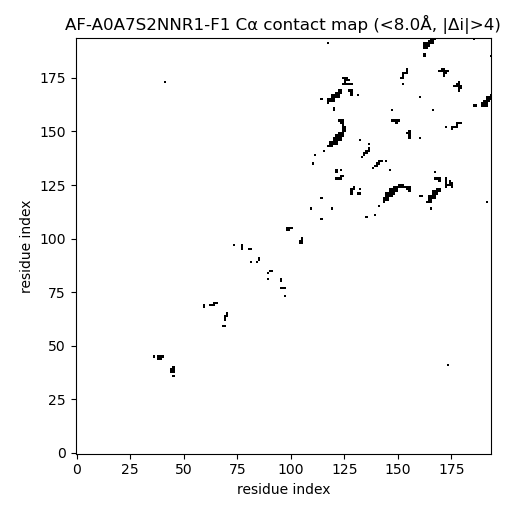 A CA 1
ATOM 699 C C . TYR A 1 94 ? -10.863 -5.205 -10.588 1.00 94.81 94 TYR A C 1
ATOM 701 O O . TYR A 1 94 ? -10.403 -5.839 -11.535 1.00 94.81 94 TYR A O 1
ATOM 709 N N . LEU A 1 95 ? -10.616 -3.903 -10.435 1.00 95.50 95 LEU A N 1
ATOM 710 C CA . LEU A 1 95 ? -9.767 -3.121 -11.339 1.00 95.50 95 LEU A CA 1
ATOM 711 C C . LEU A 1 95 ? -8.326 -3.029 -10.819 1.00 95.50 95 LEU A C 1
ATOM 713 O O . LEU A 1 95 ? -8.084 -3.049 -9.618 1.00 95.50 95 LEU A O 1
ATOM 717 N N . ILE A 1 96 ? -7.364 -2.891 -11.736 1.00 96.94 96 ILE A N 1
ATOM 718 C CA . ILE A 1 96 ? -5.943 -2.696 -11.412 1.00 96.94 96 ILE A CA 1
ATOM 719 C C . ILE A 1 96 ? -5.537 -1.296 -11.864 1.00 96.94 96 ILE A C 1
ATOM 721 O O . ILE A 1 96 ? -5.645 -0.960 -13.046 1.00 96.94 96 ILE A O 1
ATOM 725 N N . GLY A 1 97 ? -5.063 -0.491 -10.917 1.00 95.19 97 GLY A N 1
ATOM 726 C CA . GLY A 1 97 ? -4.553 0.853 -11.161 1.00 95.19 97 GLY A CA 1
ATOM 727 C C . GLY A 1 97 ? -3.030 0.910 -11.079 1.00 95.19 97 GLY A C 1
ATOM 728 O O . GLY A 1 97 ? -2.418 0.229 -10.263 1.00 95.19 97 GLY A O 1
ATOM 729 N N . ILE A 1 98 ? -2.418 1.761 -11.906 1.00 96.06 98 ILE A N 1
ATOM 730 C CA . ILE A 1 98 ? -1.018 2.175 -11.756 1.00 96.06 98 ILE A CA 1
ATOM 731 C C . ILE A 1 98 ? -1.029 3.644 -11.357 1.00 96.06 98 ILE A C 1
ATOM 733 O O . ILE A 1 98 ? -1.532 4.483 -12.107 1.00 96.06 98 ILE A O 1
ATOM 737 N N . VAL A 1 99 ? -0.456 3.951 -10.197 1.00 96.38 99 VAL A N 1
ATOM 738 C CA . VAL A 1 99 ? -0.427 5.304 -9.636 1.00 96.38 99 VAL A CA 1
ATOM 739 C C . VAL A 1 99 ? 1.005 5.754 -9.346 1.00 96.38 99 VAL A C 1
ATOM 741 O O . VAL A 1 99 ? 1.882 4.914 -9.128 1.00 96.38 99 VAL A O 1
ATOM 744 N N . PRO A 1 100 ? 1.292 7.067 -9.410 1.00 95.69 100 PRO A N 1
ATOM 745 C CA . PRO A 1 100 ? 2.587 7.593 -8.999 1.00 95.69 100 PRO A CA 1
ATOM 746 C C . PRO A 1 100 ? 2.732 7.570 -7.468 1.00 95.69 100 PRO A C 1
ATOM 748 O O . PRO A 1 100 ? 1.792 7.255 -6.749 1.00 95.69 100 PRO A O 1
ATOM 751 N N . ALA A 1 101 ? 3.906 7.986 -6.986 1.00 96.44 101 ALA A N 1
ATOM 752 C CA . ALA A 1 101 ? 4.205 8.189 -5.564 1.00 96.44 101 ALA A CA 1
ATOM 753 C C . ALA A 1 101 ? 4.314 6.914 -4.700 1.00 96.44 101 ALA A C 1
ATOM 755 O O . ALA A 1 101 ? 4.107 6.993 -3.497 1.00 96.44 101 ALA A O 1
ATOM 756 N N . SER A 1 102 ? 4.742 5.795 -5.305 1.00 94.31 102 SER A N 1
ATOM 757 C CA . SER A 1 102 ? 5.052 4.515 -4.635 1.00 94.31 102 SER A CA 1
ATOM 758 C C . SER A 1 102 ? 3.876 3.905 -3.857 1.00 94.31 102 SER A C 1
ATOM 760 O O . SER A 1 102 ? 2.728 4.318 -4.020 1.00 94.31 102 SER A O 1
ATOM 762 N N . ASP A 1 103 ? 4.166 2.895 -3.034 1.00 92.81 103 ASP A N 1
ATOM 763 C CA . ASP A 1 103 ? 3.191 2.248 -2.157 1.00 92.81 103 ASP A CA 1
ATOM 764 C C . ASP A 1 103 ? 2.583 3.247 -1.162 1.00 92.81 103 ASP A C 1
ATOM 766 O O . ASP A 1 103 ? 1.393 3.165 -0.876 1.00 92.81 103 ASP A O 1
ATOM 770 N N . THR A 1 104 ? 3.354 4.245 -0.704 1.00 92.94 104 THR A N 1
ATOM 771 C CA . THR A 1 104 ? 2.839 5.320 0.157 1.00 92.94 104 THR A CA 1
ATOM 772 C C . THR A 1 104 ? 1.710 6.068 -0.544 1.00 92.94 104 THR A C 1
ATOM 774 O O . THR A 1 104 ? 0.605 6.126 -0.026 1.00 92.94 104 THR A O 1
ATOM 777 N N . GLY A 1 105 ? 1.936 6.580 -1.755 1.00 95.88 105 GLY A N 1
ATOM 778 C CA . GLY A 1 105 ? 0.913 7.305 -2.509 1.00 95.88 105 GLY A CA 1
ATOM 779 C C . GLY A 1 105 ? -0.294 6.444 -2.879 1.00 95.88 105 GLY A C 1
ATOM 780 O O . GLY A 1 105 ? -1.414 6.950 -2.894 1.00 95.88 105 GLY A O 1
ATOM 781 N N . ALA A 1 106 ? -0.088 5.151 -3.143 1.00 96.44 106 ALA A N 1
ATOM 782 C CA . ALA A 1 106 ? -1.179 4.220 -3.412 1.00 96.44 106 ALA A CA 1
ATOM 783 C C . ALA A 1 106 ? -2.071 3.996 -2.181 1.00 96.44 106 ALA A C 1
ATOM 785 O O . ALA A 1 106 ? -3.294 4.086 -2.299 1.00 96.44 106 ALA A O 1
ATOM 786 N N . VAL A 1 107 ? -1.470 3.741 -1.013 1.00 95.69 107 VAL A N 1
ATOM 787 C CA . VAL A 1 107 ? -2.210 3.521 0.237 1.00 95.69 107 VAL A CA 1
ATOM 788 C C . VAL A 1 107 ? -2.868 4.810 0.714 1.00 95.69 107 VAL A C 1
ATOM 790 O O . VAL A 1 107 ? -4.050 4.782 1.035 1.00 95.69 107 VAL A O 1
ATOM 793 N N . GLU A 1 108 ? -2.177 5.951 0.655 1.00 95.88 108 GLU A N 1
ATOM 794 C CA . GLU A 1 108 ? -2.780 7.260 0.927 1.00 95.88 108 GLU A CA 1
ATOM 795 C C . GLU A 1 108 ? -3.996 7.489 0.018 1.00 95.88 108 GLU A C 1
ATOM 797 O O . GLU A 1 108 ? -5.108 7.689 0.497 1.00 95.88 108 GLU A O 1
ATOM 802 N N . MET A 1 109 ? -3.848 7.373 -1.304 1.00 97.31 109 MET A N 1
ATOM 803 C CA . MET A 1 109 ? -4.973 7.564 -2.226 1.00 97.31 109 MET A CA 1
ATOM 804 C C . MET A 1 109 ? -6.182 6.683 -1.864 1.00 97.31 109 MET A C 1
ATOM 806 O O . MET A 1 109 ? -7.315 7.163 -1.924 1.00 97.31 109 MET A O 1
ATOM 810 N N . ALA A 1 110 ? -5.952 5.427 -1.469 1.00 96.38 110 ALA A N 1
ATOM 811 C CA . ALA A 1 110 ? -7.009 4.537 -1.001 1.00 96.38 110 ALA A CA 1
ATOM 812 C C . ALA A 1 110 ? -7.628 5.026 0.320 1.00 96.38 110 ALA A C 1
ATOM 814 O O . ALA A 1 110 ? -8.843 5.202 0.381 1.00 96.38 110 ALA A O 1
ATOM 815 N N . MET A 1 111 ? -6.820 5.313 1.344 1.00 97.06 111 MET A N 1
ATOM 816 C CA . MET A 1 111 ? -7.302 5.771 2.652 1.00 97.06 111 MET A CA 1
ATOM 817 C C . MET A 1 111 ? -8.143 7.047 2.538 1.00 97.06 111 MET A C 1
ATOM 819 O O . MET A 1 111 ? -9.259 7.095 3.050 1.00 97.06 111 MET A O 1
ATOM 823 N N . TRP A 1 112 ? -7.650 8.047 1.802 1.00 96.19 112 TRP A N 1
ATOM 824 C CA . TRP A 1 112 ? -8.325 9.335 1.614 1.00 96.19 112 TRP A CA 1
ATOM 825 C C . TRP A 1 112 ? -9.607 9.251 0.778 1.00 96.19 112 TRP A C 1
ATOM 827 O O . TRP A 1 112 ? -10.443 10.149 0.864 1.00 96.19 112 TRP A O 1
ATOM 837 N N . SER A 1 113 ? -9.765 8.209 -0.042 1.00 96.56 113 SER A N 1
ATOM 838 C CA . SER A 1 113 ? -10.923 8.070 -0.937 1.00 96.56 113 SER A CA 1
ATOM 839 C C . SER A 1 113 ? -11.970 7.078 -0.436 1.00 96.56 113 SER A C 1
ATOM 841 O O . SER A 1 113 ? -13.118 7.153 -0.872 1.00 96.56 113 SER A O 1
ATOM 843 N N . LEU A 1 114 ? -11.577 6.121 0.409 1.00 96.69 114 LEU A N 1
ATOM 844 C CA . LEU A 1 114 ? -12.404 4.963 0.754 1.00 96.69 114 LEU A CA 1
ATOM 845 C C . LEU A 1 114 ? -12.813 4.918 2.230 1.00 96.69 114 LEU A C 1
ATOM 847 O O . LEU A 1 114 ? -13.907 4.441 2.518 1.00 96.69 114 LEU A O 1
ATOM 851 N N . LEU A 1 115 ? -11.978 5.404 3.156 1.00 97.69 115 LEU A N 1
ATOM 852 C CA . LEU A 1 115 ? -12.280 5.328 4.589 1.00 97.69 115 LEU A CA 1
ATOM 853 C C . LEU A 1 115 ? -13.281 6.403 5.031 1.00 97.69 115 LEU A C 1
ATOM 855 O O . LEU A 1 115 ? -13.377 7.478 4.437 1.00 97.69 115 LEU A O 1
ATOM 859 N N . GLY A 1 116 ? -14.002 6.122 6.121 1.00 94.62 116 GLY A N 1
ATOM 860 C C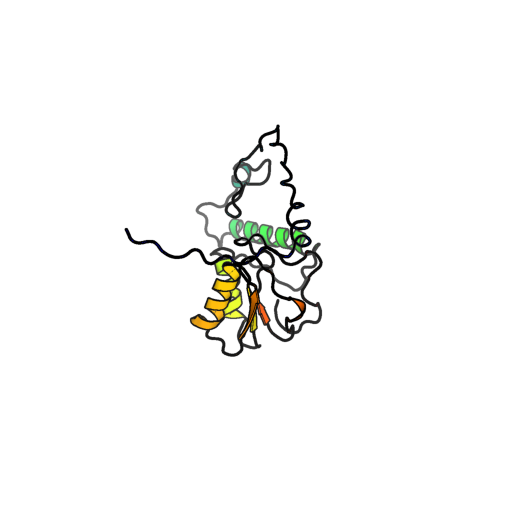A . GLY A 1 116 ? -14.953 7.048 6.749 1.00 94.62 116 GLY A CA 1
ATOM 861 C C . GLY A 1 116 ? -16.415 6.577 6.788 1.00 94.62 116 GLY A C 1
ATOM 862 O O . GLY A 1 116 ? -17.080 6.863 7.782 1.00 94.62 116 GLY A O 1
ATOM 863 N N . PRO A 1 117 ? -16.945 5.848 5.782 1.00 96.56 117 PRO A N 1
ATOM 864 C CA . PRO A 1 117 ? -18.306 5.307 5.850 1.00 96.56 117 PRO A CA 1
ATOM 865 C C . PRO A 1 117 ? -18.506 4.220 6.916 1.00 96.56 117 PRO A C 1
ATOM 867 O O . PRO A 1 117 ? -19.632 4.011 7.366 1.00 96.56 117 PRO A O 1
ATOM 870 N N . LYS A 1 118 ? -17.434 3.516 7.292 1.00 97.56 118 LYS A N 1
ATOM 871 C CA . LYS A 1 118 ? -17.411 2.463 8.312 1.00 97.56 118 LYS A CA 1
ATOM 872 C C . LYS A 1 118 ? -16.377 2.785 9.395 1.00 97.56 118 LYS A C 1
ATOM 874 O O . LYS A 1 118 ? -15.442 3.543 9.113 1.00 97.56 118 LYS A O 1
ATOM 879 N N . PRO A 1 119 ? -16.509 2.205 10.603 1.00 98.31 119 PRO A N 1
ATOM 880 C CA . PRO A 1 119 ? -15.425 2.218 11.576 1.00 98.31 119 PRO A CA 1
ATOM 881 C C . PRO A 1 119 ? -14.167 1.592 10.972 1.00 98.31 119 PRO A C 1
ATOM 883 O O . PRO A 1 119 ? -14.257 0.732 10.091 1.00 98.31 119 PRO A O 1
ATOM 886 N N . VAL A 1 120 ? -12.999 2.016 11.448 1.00 98.62 120 VAL A N 1
ATOM 887 C CA . VAL A 1 120 ? -11.709 1.564 10.917 1.00 98.62 120 VAL A CA 1
ATOM 888 C C . VAL A 1 120 ? -10.910 0.853 11.999 1.00 98.62 120 VAL A C 1
ATOM 890 O O . VAL A 1 120 ? -10.678 1.408 13.068 1.00 98.62 120 VAL A O 1
ATOM 893 N N . THR A 1 121 ? -10.422 -0.351 11.722 1.00 98.62 121 THR A N 1
ATOM 894 C CA . THR A 1 121 ? -9.425 -1.028 12.555 1.00 98.62 121 THR A CA 1
ATOM 895 C C . THR A 1 121 ? -8.050 -0.875 11.920 1.00 98.62 121 THR A C 1
ATOM 897 O O . THR A 1 121 ? -7.827 -1.310 10.793 1.00 98.62 121 THR A O 1
ATOM 900 N N . VAL A 1 122 ? -7.101 -0.282 12.645 1.00 98.38 122 VAL A N 1
ATOM 901 C CA . VAL A 1 122 ? -5.719 -0.138 12.172 1.00 98.38 122 VAL A CA 1
ATOM 902 C C . VAL A 1 122 ? -4.820 -1.094 12.935 1.00 98.38 122 VAL A C 1
ATOM 904 O O . VAL A 1 122 ? -4.657 -0.974 14.150 1.00 98.38 122 VAL A O 1
ATOM 907 N N . VAL A 1 123 ? -4.232 -2.047 12.216 1.00 98.19 123 VAL A N 1
ATOM 908 C CA . VAL A 1 123 ? -3.287 -3.020 12.762 1.00 98.19 123 VAL A CA 1
ATOM 909 C C . VAL A 1 123 ? -1.873 -2.527 12.510 1.00 98.19 123 VAL A C 1
ATOM 911 O O . VAL A 1 123 ? -1.468 -2.354 11.359 1.00 98.19 123 VAL A O 1
ATOM 914 N N . HIS A 1 124 ? -1.089 -2.344 13.570 1.00 97.38 124 HIS A N 1
ATOM 915 C CA . HIS A 1 124 ? 0.301 -1.926 13.413 1.00 97.38 124 HIS A CA 1
ATOM 916 C C . HIS A 1 124 ? 1.230 -2.496 14.488 1.00 97.38 124 HIS A C 1
ATOM 918 O O . HIS A 1 124 ? 0.894 -2.608 15.666 1.00 97.38 124 HIS A O 1
ATOM 924 N N . PHE A 1 125 ? 2.419 -2.887 14.037 1.00 97.44 125 PHE A N 1
ATOM 925 C CA . PHE A 1 125 ? 3.475 -3.551 14.816 1.00 97.44 125 PHE A CA 1
ATOM 926 C C . PHE A 1 125 ? 4.878 -3.184 14.294 1.00 97.44 125 PHE A C 1
ATOM 928 O O . PHE A 1 125 ? 5.881 -3.842 14.577 1.00 97.44 125 PHE A O 1
ATOM 935 N N . GLU A 1 126 ? 4.936 -2.151 13.457 1.00 96.88 126 GLU A N 1
ATOM 936 C CA . GLU A 1 126 ? 6.086 -1.720 12.666 1.00 96.88 126 GLU A CA 1
ATOM 937 C C . GLU A 1 126 ? 5.851 -0.275 12.180 1.00 96.88 126 GLU A C 1
ATOM 939 O O . GLU A 1 126 ? 4.827 0.333 12.516 1.00 96.88 126 GLU A O 1
ATOM 944 N N . ALA A 1 127 ? 6.805 0.306 11.449 1.00 96.44 127 ALA A N 1
ATOM 945 C CA . ALA A 1 127 ? 6.799 1.736 11.152 1.00 96.44 127 ALA A CA 1
ATOM 946 C C . ALA A 1 127 ? 5.678 2.158 10.187 1.00 96.44 127 ALA A C 1
ATOM 948 O O . ALA A 1 127 ? 4.958 3.097 10.507 1.00 96.44 127 ALA A O 1
ATOM 949 N N . PHE A 1 128 ? 5.469 1.458 9.066 1.00 96.50 128 PHE A N 1
ATOM 950 C CA . PHE A 1 128 ? 4.499 1.896 8.052 1.00 96.50 128 PHE A CA 1
ATOM 951 C C . PHE A 1 128 ? 3.062 1.895 8.579 1.00 96.50 128 PHE A C 1
ATOM 953 O O . PHE A 1 128 ? 2.357 2.888 8.443 1.00 96.50 128 PHE A O 1
ATOM 960 N N . GLY A 1 129 ? 2.636 0.826 9.252 1.00 96.44 129 GLY A N 1
ATOM 961 C CA . GLY A 1 129 ? 1.321 0.774 9.889 1.00 96.44 129 GLY A CA 1
ATOM 962 C C . GLY A 1 129 ? 1.150 1.837 10.980 1.00 96.44 129 GLY A C 1
ATOM 963 O O . GLY A 1 129 ? 0.048 2.344 11.174 1.00 96.44 129 GLY A O 1
ATOM 964 N N . THR A 1 130 ? 2.232 2.211 11.677 1.00 97.38 130 THR A N 1
ATOM 965 C CA . THR A 1 130 ? 2.198 3.297 12.674 1.00 97.38 130 THR A CA 1
ATOM 966 C C . THR A 1 130 ? 2.021 4.663 12.009 1.00 97.38 130 THR A C 1
ATOM 968 O O . THR A 1 130 ? 1.279 5.503 12.529 1.00 97.38 130 THR A O 1
ATOM 971 N 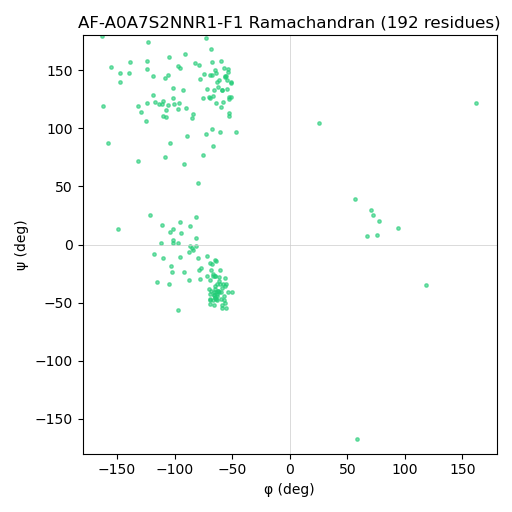N . ASP A 1 131 ? 2.650 4.876 10.854 1.00 97.00 131 ASP A N 1
ATOM 972 C CA . ASP A 1 131 ? 2.462 6.082 10.049 1.00 97.00 131 ASP A CA 1
ATOM 973 C C . ASP A 1 131 ? 1.019 6.146 9.521 1.00 97.00 131 ASP A C 1
ATOM 975 O O . ASP A 1 131 ? 0.336 7.140 9.749 1.00 97.00 131 ASP A O 1
ATOM 979 N N . TRP A 1 132 ? 0.477 5.050 8.979 1.00 97.56 132 TRP A N 1
ATOM 980 C CA . TRP A 1 132 ? -0.916 5.005 8.509 1.00 97.56 132 TRP A CA 1
ATOM 981 C C . TRP A 1 132 ? -1.938 5.223 9.630 1.00 97.56 132 TRP A C 1
ATOM 983 O O . TRP A 1 132 ? -2.910 5.953 9.448 1.00 97.56 132 TRP A O 1
ATOM 993 N N . HIS A 1 133 ? -1.716 4.656 10.821 1.00 97.81 133 HIS A N 1
ATOM 994 C CA . HIS A 1 133 ? -2.533 4.968 11.998 1.00 97.81 133 HIS A CA 1
ATOM 995 C C . HIS A 1 133 ? -2.477 6.463 12.349 1.00 97.81 133 HIS A C 1
ATOM 997 O O . HIS A 1 133 ? -3.497 7.077 12.683 1.00 97.81 133 HIS A O 1
ATOM 1003 N N . THR A 1 134 ? -1.291 7.067 12.255 1.00 97.81 134 THR A N 1
ATOM 1004 C CA . THR A 1 134 ? -1.118 8.506 12.467 1.00 97.81 134 THR A CA 1
ATOM 1005 C C . THR A 1 134 ? -1.890 9.308 11.425 1.00 97.81 134 THR A C 1
ATOM 1007 O O . THR A 1 134 ? -2.602 10.240 11.795 1.00 97.81 134 THR A O 1
ATOM 1010 N N . ASP A 1 135 ? -1.827 8.933 10.151 1.00 97.75 135 ASP A N 1
ATOM 1011 C CA . ASP A 1 135 ? -2.532 9.638 9.083 1.00 97.75 135 ASP A CA 1
ATOM 1012 C C . ASP A 1 135 ? -4.054 9.531 9.231 1.00 97.75 135 ASP A C 1
ATOM 1014 O O . ASP A 1 135 ? -4.757 10.547 9.196 1.00 97.75 135 ASP A O 1
ATOM 1018 N N . ILE A 1 136 ? -4.561 8.341 9.557 1.00 98.19 136 ILE A N 1
ATOM 1019 C CA . ILE A 1 136 ? -5.981 8.099 9.842 1.00 98.19 136 ILE A CA 1
ATOM 1020 C C . ILE A 1 136 ? -6.480 8.945 11.025 1.00 98.19 136 ILE A C 1
ATOM 1022 O O . ILE A 1 136 ? -7.528 9.591 10.944 1.00 98.19 136 ILE A O 1
ATOM 1026 N N . THR A 1 137 ? -5.732 8.987 12.129 1.00 98.06 137 THR A N 1
ATOM 1027 C CA . THR A 1 137 ? -6.200 9.646 13.362 1.00 98.06 137 THR A CA 1
ATOM 1028 C C . THR A 1 137 ? -5.894 11.141 13.426 1.00 98.06 137 THR A C 1
ATOM 1030 O O . THR A 1 137 ? -6.635 11.893 14.063 1.00 98.06 137 THR A O 1
ATOM 1033 N N . LYS A 1 138 ? -4.806 11.612 12.805 1.00 97.94 138 LYS A N 1
ATOM 1034 C CA . LYS A 1 138 ? -4.348 13.010 12.906 1.00 97.94 138 LYS A CA 1
ATOM 1035 C C . LYS A 1 138 ? -4.640 13.838 11.662 1.00 97.94 138 LYS A C 1
ATOM 1037 O O . LYS A 1 138 ? -4.931 15.027 11.817 1.00 97.94 138 LYS A O 1
ATOM 1042 N N . GLN A 1 139 ? -4.588 13.239 10.471 1.00 97.56 139 GLN A N 1
ATOM 1043 C CA . GLN A 1 139 ? -4.791 13.957 9.208 1.00 97.56 139 GLN A CA 1
ATOM 1044 C C . GLN A 1 139 ? -6.227 13.808 8.709 1.00 97.56 139 GLN A C 1
ATOM 1046 O O . GLN A 1 139 ? -6.923 14.816 8.580 1.00 97.56 139 GLN A O 1
ATOM 1051 N N . LEU A 1 140 ? -6.697 12.568 8.530 1.00 97.50 140 LEU A N 1
ATOM 1052 C CA . LEU A 1 140 ? -8.095 12.273 8.195 1.00 97.50 140 LEU A CA 1
ATOM 1053 C C . LEU A 1 140 ? -9.036 12.580 9.363 1.00 97.50 140 LEU A C 1
ATOM 1055 O O . LEU A 1 140 ? -10.175 12.988 9.145 1.00 97.50 140 LEU A O 1
ATOM 1059 N N . LYS A 1 141 ? -8.537 12.434 10.599 1.00 97.94 141 LYS A N 1
ATOM 1060 C CA . LYS A 1 141 ? -9.275 12.700 11.846 1.00 97.94 141 LYS A CA 1
ATOM 1061 C C . LYS A 1 141 ? -10.562 11.884 11.935 1.00 97.94 141 LYS A C 1
ATOM 1063 O O . LYS A 1 141 ? -11.588 12.384 12.398 1.00 97.94 141 LYS A O 1
ATOM 1068 N N . LEU A 1 142 ? -10.500 10.628 11.492 1.00 98.00 142 LEU A N 1
ATOM 1069 C CA . LEU A 1 142 ? -11.607 9.700 11.677 1.00 98.00 142 LEU A CA 1
ATOM 1070 C C . LEU A 1 142 ? -11.833 9.488 13.176 1.00 98.00 142 LEU A C 1
ATOM 1072 O O . LEU A 1 142 ? -10.887 9.349 13.952 1.00 98.00 142 LEU A O 1
ATOM 1076 N N . THR A 1 143 ? -13.097 9.514 13.586 1.00 96.56 143 THR A N 1
ATOM 1077 C CA . THR A 1 143 ? -13.483 9.446 15.001 1.00 96.56 143 THR A CA 1
ATOM 1078 C C . THR A 1 143 ? -13.732 8.025 15.485 1.00 96.56 143 THR A C 1
ATOM 1080 O O . THR A 1 143 ? -13.642 7.781 16.683 1.00 96.56 143 THR A O 1
ATOM 1083 N N . ASP A 1 144 ? -14.050 7.105 14.573 1.00 97.69 144 ASP A N 1
ATOM 1084 C CA . ASP A 1 144 ? -14.361 5.710 14.883 1.00 97.69 144 ASP A CA 1
ATOM 1085 C C . ASP A 1 144 ? -13.212 4.804 14.429 1.00 97.69 144 ASP A C 1
ATOM 1087 O O . ASP A 1 144 ? -13.238 4.198 13.355 1.00 97.69 144 ASP A O 1
ATOM 1091 N N . VAL A 1 145 ? -12.131 4.831 15.213 1.00 98.44 145 VAL A N 1
ATOM 1092 C CA . VAL A 1 145 ? -10.879 4.130 14.916 1.00 98.44 145 VAL A CA 1
ATOM 1093 C C . VAL A 1 145 ? -10.520 3.216 16.078 1.00 98.44 145 VAL A C 1
ATOM 1095 O O . VAL A 1 145 ? -10.330 3.667 17.207 1.00 98.44 145 VAL A O 1
ATOM 1098 N N . THR A 1 146 ? -10.381 1.928 15.786 1.00 98.50 146 THR A N 1
ATOM 1099 C CA . THR A 1 146 ? -9.855 0.921 16.706 1.00 98.50 146 THR A CA 1
ATOM 1100 C C . THR A 1 146 ? -8.374 0.693 16.416 1.00 98.50 146 THR A C 1
ATOM 1102 O O . THR A 1 146 ? -8.009 0.216 15.341 1.00 98.50 146 THR A O 1
ATOM 1105 N N . GLU A 1 147 ? -7.511 1.002 17.382 1.00 98.38 147 GLU A N 1
ATOM 1106 C CA . GLU A 1 147 ? -6.075 0.710 17.313 1.00 98.38 147 GLU A CA 1
ATOM 1107 C C . GLU A 1 147 ? -5.823 -0.737 17.773 1.00 98.38 147 GLU A C 1
ATOM 1109 O O . GLU A 1 147 ? -5.992 -1.063 18.951 1.00 98.38 147 GLU A O 1
ATOM 1114 N N . LEU A 1 148 ? -5.407 -1.619 16.857 1.00 98.38 148 LEU A N 1
ATOM 1115 C CA . LEU A 1 148 ? -4.943 -2.969 17.187 1.00 98.38 148 LEU A CA 1
ATOM 1116 C C . LEU A 1 148 ? -3.416 -3.021 17.095 1.00 98.38 148 LEU A C 1
ATOM 1118 O O . LEU A 1 148 ? -2.827 -3.351 16.063 1.00 98.38 148 LEU A O 1
ATOM 1122 N N . LYS A 1 149 ? -2.771 -2.672 18.205 1.00 97.88 149 LYS A N 1
ATOM 1123 C CA . LYS A 1 149 ? -1.323 -2.486 18.271 1.00 97.88 149 LYS A CA 1
ATOM 1124 C C . LYS A 1 149 ? -0.592 -3.673 18.885 1.00 97.88 149 LYS A C 1
ATOM 1126 O O . LYS A 1 149 ? -0.968 -4.163 19.949 1.00 97.88 149 LYS A O 1
ATOM 1131 N N . GLY A 1 150 ? 0.498 -4.079 18.240 1.00 96.81 150 GLY A N 1
ATOM 1132 C CA . GLY A 1 150 ? 1.539 -4.915 18.834 1.00 96.81 150 GLY A CA 1
ATOM 1133 C C . GLY A 1 150 ? 2.792 -4.102 19.167 1.00 96.81 150 GLY A C 1
ATOM 1134 O O . GLY A 1 150 ? 2.997 -3.008 18.632 1.00 96.81 150 GLY A O 1
ATOM 1135 N N . ASP A 1 151 ? 3.647 -4.630 20.045 1.00 96.94 151 ASP A N 1
ATOM 1136 C CA . ASP A 1 151 ? 4.989 -4.068 20.233 1.00 96.94 151 ASP A CA 1
ATOM 1137 C C . ASP A 1 151 ? 5.775 -4.110 18.910 1.00 96.94 151 ASP A C 1
ATOM 1139 O O . ASP A 1 151 ? 5.479 -4.898 18.011 1.00 96.94 151 ASP A O 1
ATOM 1143 N N . TYR A 1 152 ? 6.799 -3.264 18.767 1.00 95.69 152 TYR A N 1
ATOM 1144 C CA . TYR A 1 152 ? 7.592 -3.228 17.537 1.00 95.69 152 TYR A CA 1
ATOM 1145 C C . TYR A 1 152 ? 8.244 -4.595 17.269 1.00 95.69 152 TYR A C 1
ATOM 1147 O O . TYR A 1 152 ? 9.062 -5.063 18.061 1.00 95.69 152 TYR A O 1
ATOM 1155 N N . GLY A 1 153 ? 7.900 -5.228 16.145 1.00 94.50 153 GLY A N 1
ATOM 1156 C CA . GLY A 1 153 ? 8.345 -6.592 15.834 1.00 94.50 153 GLY A CA 1
ATOM 1157 C C . GLY A 1 153 ? 7.581 -7.687 16.581 1.00 94.50 153 GLY A C 1
ATOM 1158 O O . GLY A 1 153 ? 8.070 -8.811 16.689 1.00 94.50 153 GLY A O 1
ATOM 1159 N N . VAL A 1 154 ? 6.382 -7.388 17.075 1.00 97.12 154 VAL A N 1
ATOM 1160 C CA . VAL A 1 154 ? 5.471 -8.356 17.685 1.00 97.12 154 VAL A CA 1
ATOM 1161 C C . VAL A 1 154 ? 4.100 -8.201 17.041 1.00 97.12 154 VAL A C 1
ATOM 1163 O O . VAL A 1 154 ? 3.444 -7.175 17.180 1.00 97.12 154 VAL A O 1
ATOM 1166 N N . LEU A 1 155 ? 3.661 -9.232 16.322 1.00 96.62 155 LEU A N 1
ATOM 1167 C CA . LEU A 1 155 ? 2.345 -9.238 15.693 1.00 96.62 155 LEU A CA 1
ATOM 1168 C C . LEU A 1 155 ? 1.254 -9.255 16.786 1.00 96.62 155 LEU A C 1
ATOM 1170 O O . LEU A 1 155 ? 1.328 -10.114 17.671 1.00 96.62 155 LEU A O 1
ATOM 1174 N N . PRO A 1 156 ? 0.263 -8.345 16.760 1.00 97.00 156 PRO A N 1
ATOM 1175 C CA . PRO A 1 156 ? -0.865 -8.408 17.679 1.00 97.00 156 PRO A CA 1
ATOM 1176 C C . PRO A 1 156 ? -1.745 -9.623 17.376 1.00 97.00 156 PRO A C 1
ATOM 1178 O O . PRO A 1 156 ? -1.627 -10.272 16.337 1.00 97.00 156 PRO A O 1
ATOM 1181 N N . ASP A 1 157 ? -2.652 -9.916 18.300 1.00 96.62 157 ASP A N 1
ATOM 1182 C CA . ASP A 1 157 ? -3.637 -10.980 18.141 1.00 96.62 157 ASP A CA 1
ATOM 1183 C C . ASP A 1 157 ? -4.647 -10.622 17.037 1.00 96.62 157 ASP A C 1
ATOM 1185 O O . ASP A 1 157 ? -5.568 -9.832 17.255 1.00 96.62 157 ASP A O 1
ATOM 1189 N N . LEU A 1 158 ? -4.431 -11.176 15.839 1.00 96.69 158 LEU A N 1
ATOM 1190 C CA . LEU A 1 158 ? -5.226 -10.884 14.644 1.00 96.69 158 LEU A CA 1
ATOM 1191 C C . LEU A 1 158 ? -6.656 -11.439 14.723 1.00 96.69 158 LEU A C 1
ATOM 1193 O O . LEU A 1 158 ? -7.513 -10.985 13.966 1.00 96.69 158 LEU A O 1
ATOM 1197 N N . ASP A 1 159 ? -6.943 -12.360 15.647 1.00 95.94 159 ASP A N 1
ATOM 1198 C CA . ASP A 1 159 ? -8.293 -12.908 15.837 1.00 95.94 159 ASP A CA 1
ATOM 1199 C C . ASP A 1 159 ? -9.245 -11.883 16.481 1.00 95.94 159 ASP A C 1
ATOM 1201 O O . ASP A 1 159 ? -10.458 -12.080 16.513 1.00 95.94 159 ASP A O 1
ATOM 1205 N N . LYS A 1 160 ? -8.708 -10.754 16.966 1.00 97.06 160 LYS A N 1
ATOM 1206 C CA . LYS A 1 160 ? -9.477 -9.634 17.532 1.00 97.06 160 LYS A CA 1
ATOM 1207 C C . LYS A 1 160 ? -9.964 -8.622 16.496 1.00 97.06 160 LYS A C 1
ATOM 1209 O O . LYS A 1 160 ? -10.590 -7.635 16.877 1.00 97.06 160 LYS A O 1
ATOM 1214 N N . ILE A 1 161 ? -9.641 -8.814 15.219 1.00 98.12 161 ILE A N 1
ATOM 1215 C CA . ILE A 1 161 ? -10.083 -7.909 14.156 1.00 98.12 161 ILE A CA 1
ATOM 1216 C C . ILE A 1 161 ? -11.596 -8.060 13.957 1.00 98.12 161 ILE A C 1
ATOM 1218 O O . ILE A 1 161 ? -12.092 -9.158 13.702 1.00 98.12 161 ILE A O 1
ATOM 1222 N N . ASP A 1 162 ? -12.317 -6.942 14.029 1.00 97.69 162 ASP A N 1
ATOM 1223 C CA . ASP A 1 162 ? -13.718 -6.862 13.622 1.00 97.69 162 ASP A CA 1
ATOM 1224 C C . ASP A 1 162 ? -13.799 -6.612 12.111 1.00 97.69 162 ASP A C 1
ATOM 1226 O O . ASP A 1 162 ? -13.492 -5.528 11.624 1.00 97.69 162 ASP A O 1
ATOM 1230 N N . TRP A 1 163 ? -14.222 -7.624 11.357 1.00 97.94 163 TRP A N 1
ATOM 1231 C CA . TRP A 1 163 ? -14.313 -7.576 9.893 1.00 97.94 163 TRP A CA 1
ATOM 1232 C C . TRP A 1 163 ? -15.586 -6.893 9.363 1.00 97.94 163 TRP A C 1
ATOM 1234 O O . TRP A 1 163 ? -15.844 -6.888 8.151 1.00 97.94 163 TRP A O 1
ATOM 1244 N N . SER A 1 164 ? -16.408 -6.329 10.253 1.00 97.94 164 SER A N 1
ATOM 1245 C CA . SER A 1 164 ? -17.444 -5.369 9.865 1.00 97.94 164 SER A CA 1
ATOM 1246 C C . SER A 1 164 ? -16.880 -3.963 9.613 1.00 97.94 164 SER A C 1
ATOM 1248 O O . SER A 1 164 ? -17.473 -3.210 8.823 1.00 97.94 164 SER A O 1
ATOM 1250 N N . ASN A 1 165 ? -15.708 -3.677 10.196 1.00 98.25 165 ASN A N 1
ATOM 1251 C CA . ASN A 1 165 ? -14.907 -2.470 10.010 1.00 98.25 165 ASN A CA 1
ATOM 1252 C C . ASN A 1 165 ? -14.041 -2.562 8.755 1.00 98.25 165 ASN A C 1
ATOM 1254 O O . ASN A 1 165 ? -13.663 -3.6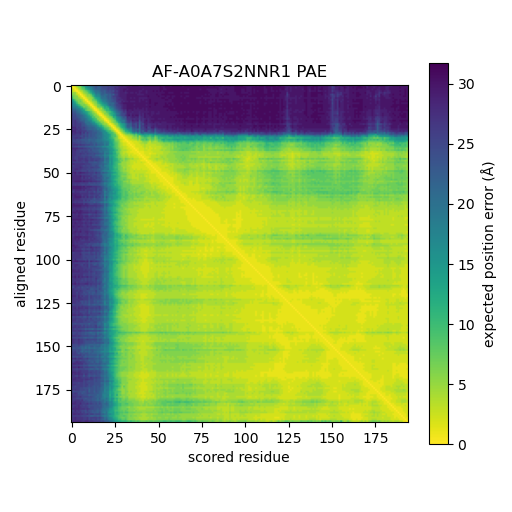54 8.325 1.00 98.25 165 ASN A O 1
ATOM 1258 N N . ASP A 1 166 ? -13.658 -1.407 8.216 1.00 98.44 166 ASP A N 1
ATOM 1259 C CA . ASP A 1 166 ? -12.555 -1.346 7.261 1.00 98.44 166 ASP A CA 1
ATOM 1260 C C . ASP A 1 166 ? -11.234 -1.579 8.007 1.00 98.44 166 ASP A C 1
ATOM 1262 O O . ASP A 1 166 ? -10.996 -1.000 9.066 1.00 98.44 166 ASP A O 1
ATOM 1266 N N . VAL A 1 167 ? -10.363 -2.435 7.480 1.00 98.31 167 VAL A N 1
ATOM 1267 C CA . VAL A 1 167 ? -9.136 -2.866 8.155 1.00 98.31 167 VAL A CA 1
ATOM 1268 C C . VAL A 1 167 ? -7.917 -2.418 7.360 1.00 98.31 167 VAL A C 1
ATOM 1270 O O . VAL A 1 167 ? -7.741 -2.789 6.203 1.00 98.31 167 VAL A O 1
ATOM 1273 N N . VAL A 1 168 ? -7.036 -1.651 8.003 1.00 97.88 168 VAL A N 1
ATOM 1274 C CA . VAL A 1 168 ? -5.756 -1.212 7.430 1.00 97.88 168 VAL A CA 1
ATOM 1275 C C . VAL A 1 168 ? -4.623 -1.921 8.157 1.00 97.88 168 VAL A C 1
ATOM 1277 O O . VAL A 1 168 ? -4.514 -1.834 9.380 1.00 97.88 168 VAL A O 1
ATOM 1280 N N . PHE A 1 169 ? -3.776 -2.638 7.420 1.00 96.81 169 PHE A N 1
ATOM 1281 C CA . PHE A 1 169 ? -2.691 -3.424 8.004 1.00 96.81 169 PHE A CA 1
ATOM 1282 C C . PHE A 1 169 ? -1.544 -3.646 7.016 1.00 96.81 169 PHE A C 1
ATOM 1284 O O . PHE A 1 169 ? -1.742 -3.718 5.802 1.00 96.81 169 PHE A O 1
ATOM 1291 N N . THR A 1 170 ? -0.329 -3.822 7.535 1.00 95.31 170 THR A N 1
ATOM 1292 C CA . THR A 1 170 ? 0.799 -4.315 6.743 1.00 95.31 170 THR A CA 1
ATOM 1293 C C . THR A 1 170 ? 0.872 -5.836 6.804 1.00 95.31 170 THR A C 1
ATOM 1295 O O . THR A 1 170 ? 1.117 -6.424 7.853 1.00 95.31 170 THR A O 1
ATOM 1298 N N . TYR A 1 171 ? 0.720 -6.505 5.654 1.00 94.62 171 TYR A N 1
ATOM 1299 C CA . TYR A 1 171 ? 0.908 -7.962 5.593 1.00 94.62 171 TYR A CA 1
ATOM 1300 C C . TYR A 1 171 ? 2.365 -8.355 5.896 1.00 94.62 171 TYR A C 1
ATOM 1302 O O . TYR A 1 171 ? 2.635 -9.371 6.538 1.00 94.62 171 TYR A O 1
ATOM 1310 N N . ASN A 1 172 ? 3.319 -7.529 5.451 1.00 95.31 172 ASN A N 1
ATOM 1311 C CA . ASN A 1 172 ? 4.743 -7.677 5.731 1.00 95.31 172 ASN A CA 1
ATOM 1312 C C . ASN A 1 172 ? 5.298 -6.395 6.363 1.00 95.31 172 ASN A C 1
ATOM 1314 O O . ASN A 1 172 ? 5.525 -5.397 5.678 1.00 95.31 172 ASN A O 1
ATOM 1318 N N . GLY A 1 173 ? 5.567 -6.450 7.663 1.00 94.31 173 GLY A N 1
ATOM 1319 C CA . GLY A 1 173 ? 6.192 -5.390 8.441 1.00 94.31 173 GLY A CA 1
ATOM 1320 C C . GLY A 1 173 ? 7.687 -5.289 8.184 1.00 94.31 173 GLY A C 1
ATOM 1321 O O . GLY A 1 173 ? 8.515 -5.747 8.977 1.00 94.31 173 GLY A O 1
ATOM 1322 N N . THR A 1 174 ? 8.036 -4.699 7.043 1.00 93.56 174 THR A N 1
ATOM 1323 C CA . THR A 1 174 ? 9.399 -4.693 6.493 1.00 93.56 174 THR A CA 1
ATOM 1324 C C . THR A 1 174 ? 10.428 -4.078 7.442 1.00 93.56 174 THR A C 1
ATOM 1326 O O . THR A 1 174 ? 11.566 -4.544 7.481 1.00 93.56 174 THR A O 1
ATOM 1329 N N . THR A 1 175 ? 10.050 -3.071 8.234 1.00 95.88 175 THR A N 1
ATOM 1330 C CA . THR A 1 175 ? 10.983 -2.394 9.150 1.00 95.88 175 THR A CA 1
ATOM 1331 C C . THR A 1 175 ? 11.274 -3.195 10.418 1.00 95.88 175 THR A C 1
ATOM 1333 O O . THR A 1 175 ? 12.282 -2.947 11.082 1.00 95.88 175 THR A O 1
ATOM 1336 N N . ALA A 1 176 ? 10.407 -4.147 10.764 1.00 95.31 176 ALA A N 1
ATOM 1337 C CA . ALA A 1 176 ? 10.516 -4.959 11.971 1.00 95.31 176 ALA A CA 1
ATOM 1338 C C . ALA A 1 176 ? 10.869 -6.430 11.688 1.00 95.31 176 ALA A C 1
ATOM 1340 O O . ALA A 1 176 ? 11.218 -7.165 12.607 1.00 95.31 176 ALA A O 1
ATOM 1341 N N . GLY A 1 177 ? 10.802 -6.869 10.425 1.00 9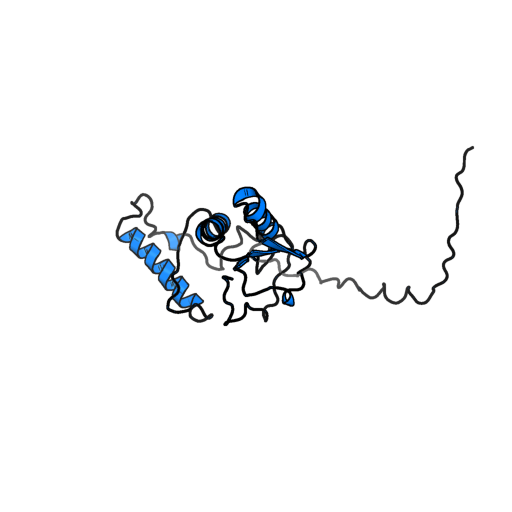5.50 177 GLY A N 1
ATOM 1342 C CA . GLY A 1 177 ? 11.095 -8.252 10.039 1.00 95.50 177 GLY A CA 1
ATOM 1343 C C . GLY A 1 177 ? 10.015 -9.251 10.469 1.00 95.50 177 GLY A C 1
ATOM 1344 O O . GLY A 1 177 ? 10.309 -10.432 10.641 1.00 95.50 177 GLY A O 1
ATOM 1345 N N . VAL A 1 178 ? 8.776 -8.783 10.638 1.00 95.81 178 VAL A N 1
ATOM 1346 C CA . VAL A 1 178 ? 7.611 -9.591 11.027 1.00 95.81 178 VAL A CA 1
ATOM 1347 C C . VAL A 1 178 ? 6.559 -9.527 9.935 1.00 95.81 178 VAL A C 1
ATOM 1349 O O . VAL A 1 178 ? 6.399 -8.505 9.280 1.00 95.81 178 VAL A O 1
ATOM 1352 N N . ARG A 1 179 ? 5.834 -10.622 9.727 1.00 95.56 179 ARG A N 1
ATOM 1353 C CA . ARG A 1 179 ? 4.751 -10.707 8.747 1.00 95.56 179 ARG A CA 1
ATOM 1354 C C . ARG A 1 179 ? 3.566 -11.465 9.319 1.00 95.56 179 ARG A C 1
ATOM 1356 O O . ARG A 1 179 ? 3.750 -12.311 10.197 1.00 95.56 179 ARG A O 1
ATOM 1363 N N . CYS A 1 180 ? 2.389 -11.227 8.755 1.00 95.88 180 CYS A N 1
ATOM 1364 C CA . CYS A 1 180 ? 1.232 -12.083 8.972 1.00 95.88 180 CYS A CA 1
ATOM 1365 C C . CYS A 1 180 ? 1.570 -13.545 8.593 1.00 95.88 180 CYS A C 1
ATOM 1367 O O . CYS A 1 180 ? 2.345 -13.785 7.648 1.00 95.88 180 CYS A O 1
ATOM 1369 N N . PRO A 1 181 ? 1.015 -14.546 9.307 1.00 95.50 181 PRO A N 1
ATOM 1370 C CA . PRO A 1 181 ? 1.174 -15.948 8.937 1.00 95.50 181 PRO A CA 1
ATOM 1371 C C . PRO A 1 181 ? 0.731 -16.190 7.491 1.00 95.50 181 PRO A C 1
ATOM 1373 O O . PRO A 1 181 ? -0.273 -15.647 7.048 1.00 95.50 181 PRO A O 1
ATOM 1376 N N . ALA A 1 182 ? 1.447 -17.045 6.753 1.00 91.25 182 ALA A N 1
ATOM 1377 C CA . ALA A 1 182 ? 1.099 -17.333 5.353 1.00 91.25 182 ALA A CA 1
ATOM 1378 C C . ALA A 1 182 ? -0.301 -17.957 5.196 1.00 91.25 182 ALA A C 1
ATOM 1380 O O . ALA A 1 182 ? -0.924 -17.818 4.153 1.00 91.25 182 ALA A O 1
ATOM 1381 N N . SER A 1 183 ? -0.766 -18.661 6.229 1.00 91.12 183 SER A N 1
ATO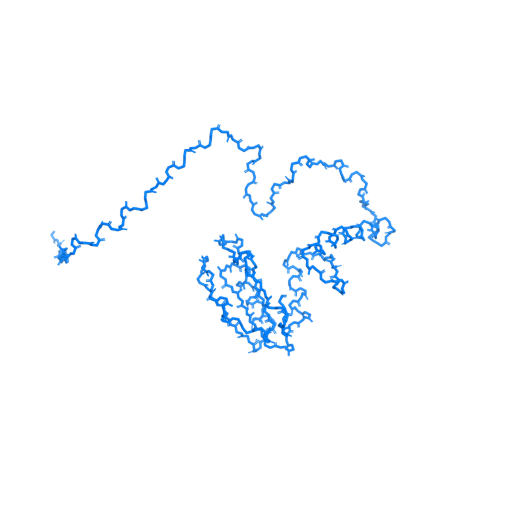M 1382 C CA . SER A 1 183 ? -2.092 -19.277 6.304 1.00 91.12 183 SER A CA 1
ATOM 1383 C C . SER A 1 183 ? -3.186 -18.319 6.775 1.00 91.12 183 SER A C 1
ATOM 1385 O O . SER A 1 183 ? -4.337 -18.728 6.868 1.00 91.12 183 SER A O 1
ATOM 1387 N N . TRP A 1 184 ? -2.831 -17.090 7.149 1.00 92.69 184 TRP A N 1
ATOM 1388 C CA . TRP A 1 184 ? -3.782 -16.091 7.608 1.00 92.69 184 TRP A CA 1
ATOM 1389 C C . TRP A 1 184 ? -4.237 -15.235 6.426 1.00 92.69 184 TRP A C 1
ATOM 1391 O O . TRP A 1 184 ? -3.417 -14.753 5.638 1.00 92.69 184 TRP A O 1
ATOM 1401 N N . SER A 1 185 ? -5.548 -15.042 6.323 1.00 91.56 185 SER A N 1
ATOM 1402 C CA . SER A 1 185 ? -6.193 -14.220 5.304 1.00 91.56 185 SER A CA 1
ATOM 1403 C C . SER A 1 185 ? -7.449 -13.566 5.878 1.00 91.56 185 SER A C 1
ATOM 1405 O O . SER A 1 185 ? -8.129 -14.207 6.686 1.00 91.56 185 SER A O 1
ATOM 1407 N N . PRO A 1 186 ? -7.811 -12.353 5.424 1.00 93.75 186 PRO A N 1
ATOM 1408 C CA . PRO A 1 186 ? -9.124 -11.783 5.695 1.00 93.75 186 PRO A CA 1
ATOM 1409 C C . PRO A 1 186 ? -10.258 -12.765 5.345 1.00 93.75 186 PRO A C 1
ATOM 1411 O O . PRO A 1 186 ? -10.174 -13.425 4.302 1.00 93.75 186 PRO A O 1
ATOM 1414 N N . PRO A 1 187 ? -11.323 -12.865 6.161 1.00 94.75 187 PRO A N 1
ATOM 1415 C CA . PRO A 1 187 ? -12.507 -13.647 5.829 1.00 94.75 187 PRO A CA 1
ATOM 1416 C C . PRO A 1 187 ? -13.121 -13.205 4.497 1.00 94.75 187 PRO A C 1
ATOM 1418 O O . PRO A 1 187 ? -13.127 -12.019 4.144 1.00 94.75 187 PRO A O 1
ATOM 1421 N N . ALA A 1 188 ? -13.643 -14.172 3.743 1.00 92.12 188 ALA A N 1
ATOM 1422 C CA . ALA A 1 188 ? -14.252 -13.923 2.437 1.00 92.12 188 ALA A CA 1
ATOM 1423 C C . ALA A 1 188 ? -15.615 -13.217 2.543 1.00 92.12 188 ALA A C 1
ATOM 1425 O O . ALA A 1 188 ? -16.006 -12.501 1.629 1.00 92.12 188 ALA A O 1
ATOM 1426 N N . ASP A 1 189 ? -16.316 -13.406 3.660 1.00 94.62 189 ASP A N 1
ATOM 1427 C CA . ASP A 1 189 ? -17.632 -12.849 3.980 1.00 94.62 189 ASP A CA 1
ATOM 1428 C C . ASP A 1 189 ? -17.562 -11.541 4.786 1.00 94.62 189 ASP A C 1
ATOM 1430 O O . ASP A 1 189 ? -18.588 -11.048 5.264 1.00 94.62 189 ASP A O 1
ATOM 1434 N N . ARG A 1 190 ? -16.364 -10.953 4.926 1.00 96.50 190 ARG A N 1
ATOM 1435 C CA . ARG A 1 190 ? -16.192 -9.637 5.548 1.00 96.50 190 ARG A CA 1
ATOM 1436 C C . ARG A 1 190 ? -17.063 -8.595 4.855 1.00 96.50 190 ARG A C 1
ATOM 1438 O O . ARG A 1 190 ? -17.237 -8.617 3.638 1.00 96.50 190 ARG A O 1
ATOM 1445 N N . THR A 1 191 ? -17.575 -7.646 5.632 1.00 97.12 191 THR A N 1
ATOM 1446 C CA . THR A 1 191 ? -18.373 -6.547 5.070 1.00 97.12 191 THR A CA 1
ATOM 1447 C C . THR A 1 191 ? -17.584 -5.250 4.975 1.00 97.12 191 THR A C 1
ATOM 1449 O O . THR A 1 191 ? -18.021 -4.341 4.270 1.00 97.12 191 THR A O 1
ATOM 1452 N N . GLY A 1 192 ? -16.479 -5.112 5.711 1.00 96.75 192 GLY A N 1
ATOM 1453 C CA . GLY A 1 192 ? -15.537 -4.008 5.556 1.00 96.75 192 GLY A CA 1
ATOM 1454 C C . GLY A 1 192 ? -14.418 -4.313 4.560 1.00 96.75 192 GLY A C 1
ATOM 1455 O O . GLY A 1 192 ? -14.194 -5.461 4.164 1.00 96.75 192 GLY A O 1
ATOM 1456 N N . LEU A 1 193 ? -13.730 -3.261 4.132 1.00 95.31 193 LEU A N 1
ATOM 1457 C CA . LEU A 1 193 ? -12.566 -3.332 3.255 1.00 95.31 193 LEU A CA 1
ATOM 1458 C C . LEU A 1 193 ? -11.374 -3.960 3.987 1.00 95.31 193 LEU A C 1
ATOM 1460 O O . LEU A 1 193 ? -11.207 -3.757 5.185 1.00 95.31 193 LEU A O 1
ATOM 1464 N N . ALA A 1 194 ? -10.544 -4.716 3.264 1.00 89.25 194 ALA A N 1
ATOM 1465 C CA . ALA A 1 194 ? -9.251 -5.224 3.732 1.00 89.25 194 ALA A CA 1
ATOM 1466 C C . ALA A 1 194 ? -8.402 -5.710 2.560 1.00 89.25 194 ALA A C 1
ATOM 1468 O O . ALA A 1 194 ? -9.022 -6.284 1.623 1.00 89.25 194 ALA A O 1
#

Organism: NCBI:txid156173

Secondary structure (DSSP, 8-state):
-------------TTSTTSSS-------PPPSSPPS-----SSS-PPPTT--GGGGTT--TTS-TTSHHHHHHHHHHHHHHHHHHHTTT--TT------SSHHHHHHHHHHHHH-SSS-EEEEESSHHHHHHHHIIIIIS--SSEEEEE--TT----GGG--TTSEEEE-SEETTTTEE--TT----TT-SS--

Solvent-accessible surface area (backbone atoms only — not comparable to full-atom values): 12601 Å² total; per-residue (Å²): 142,88,84,84,83,87,79,87,78,83,89,82,65,95,74,68,73,78,75,77,71,74,78,67,77,75,76,72,71,76,71,91,69,78,70,96,68,88,58,80,50,96,70,82,54,66,74,64,90,89,72,59,73,75,82,51,73,85,56,70,75,98,54,62,70,86,36,72,70,41,47,51,52,53,49,51,52,47,52,52,48,44,66,59,38,43,82,72,71,50,60,90,86,62,84,83,85,91,72,70,68,58,71,64,39,48,51,47,54,46,51,79,72,66,64,72,90,49,45,34,36,35,36,26,28,30,62,68,32,47,50,50,46,44,41,44,54,70,69,71,50,58,84,54,64,46,82,46,67,26,58,82,52,33,84,47,76,70,89,74,63,65,47,72,21,29,46,48,66,56,64,61,27,76,84,43,78,39,59,62,57,91,90,61,73,82,68,90,82,45,76,28,55,115